Protein AF-A0AAN4TEZ5-F1 (afdb_monomer)

pLDDT: mean 75.19, std 12.7, range [39.31, 94.31]

Mean predicted aligned error: 10.98 Å

Radius of gyration: 19.22 Å; Cα contacts (8 Å, |Δi|>4): 241; chains: 1; bounding box: 42×45×51 Å

Solvent-accessible surface area (backbone atoms only — not comparable to full-atom values): 13256 Å² total; per-residue (Å²): 132,79,52,73,66,58,50,50,51,50,49,41,40,66,68,45,52,56,41,73,66,27,91,64,75,70,57,65,29,41,51,24,31,52,52,17,52,50,46,50,51,50,40,64,70,41,101,66,61,61,76,66,80,51,72,65,27,53,51,24,43,50,50,13,52,53,49,45,52,55,52,70,74,43,91,81,50,82,89,48,29,57,46,50,52,54,32,52,52,43,55,54,61,56,39,64,77,64,56,75,45,93,44,76,77,58,24,76,84,73,35,85,83,50,83,71,77,49,43,55,41,58,46,33,29,56,48,46,61,47,43,70,74,48,38,60,60,37,90,92,38,92,44,45,82,48,69,41,57,53,54,62,72,56,80,75,78,78,52,36,55,85,77,40,44,71,68,49,32,64,67,59,70,57,41,75,82,30,22,68,88,76,30,85,48,44,58,37,41,45,33,45,25,40,39,75,74,67,43,54,89,63,84,57,30,56,23,36,52,52,39,30,35,48,47,40,19,73,71,42,64,69,58,64,40,78,59,54,51,49,69,76,74,114

Organism: Aspergillus lentulus (NCBI:txid293939)

Structure (mmCIF, N/CA/C/O backbone):
data_AF-A0AAN4TEZ5-F1
#
_entry.id   AF-A0AAN4TEZ5-F1
#
loop_
_atom_site.group_PDB
_atom_site.id
_atom_site.type_symbol
_atom_site.label_atom_id
_atom_site.label_alt_id
_atom_site.label_comp_id
_atom_site.label_asym_id
_atom_site.label_entity_id
_atom_site.label_seq_id
_atom_site.pdbx_PDB_ins_code
_atom_site.Cartn_x
_atom_site.Cartn_y
_atom_site.Cartn_z
_atom_site.occupancy
_atom_site.B_iso_or_equiv
_atom_site.auth_seq_id
_atom_site.auth_comp_id
_atom_site.auth_asym_id
_atom_site.auth_atom_id
_atom_site.pdbx_PDB_model_num
ATOM 1 N N . MET A 1 1 ? -3.619 -15.405 -22.656 1.00 42.25 1 MET A N 1
ATOM 2 C CA . MET A 1 1 ? -3.449 -14.471 -23.788 1.00 42.25 1 MET A CA 1
ATOM 3 C C . MET A 1 1 ? -4.267 -13.243 -23.439 1.00 42.25 1 MET A C 1
ATOM 5 O O . MET A 1 1 ? -5.462 -13.409 -23.243 1.00 42.25 1 MET A O 1
ATOM 9 N N . LEU A 1 2 ? -3.618 -12.093 -23.222 1.00 39.31 2 LEU A N 1
ATOM 10 C CA . LEU A 1 2 ? -4.300 -10.838 -22.872 1.00 39.31 2 LEU A CA 1
ATOM 11 C C . LEU A 1 2 ? -5.269 -10.455 -23.992 1.00 39.31 2 LEU A C 1
ATOM 13 O O . LEU A 1 2 ? -4.961 -10.689 -25.168 1.00 39.31 2 LEU A O 1
ATOM 17 N N . ASP A 1 3 ? -6.427 -9.910 -23.631 1.00 74.00 3 ASP A N 1
ATOM 18 C CA . ASP A 1 3 ? -7.384 -9.446 -24.624 1.00 74.00 3 ASP A CA 1
ATOM 19 C C . ASP A 1 3 ? -6.793 -8.252 -25.416 1.00 74.00 3 ASP A C 1
ATOM 21 O O . ASP A 1 3 ? -5.842 -7.599 -24.969 1.00 74.00 3 ASP A O 1
ATOM 25 N N . PRO A 1 4 ? -7.285 -7.981 -26.634 1.00 56.19 4 PRO A N 1
ATOM 26 C CA . PRO A 1 4 ? -6.853 -6.835 -27.427 1.00 56.19 4 PRO A CA 1
ATOM 27 C C . PRO A 1 4 ? -6.848 -5.491 -26.674 1.00 56.19 4 PRO A C 1
ATOM 29 O O . PRO A 1 4 ? -5.923 -4.707 -26.892 1.00 56.19 4 PRO A O 1
ATOM 32 N N . GLN A 1 5 ? -7.817 -5.233 -25.787 1.00 53.19 5 GLN A N 1
ATOM 33 C CA . GLN A 1 5 ? -7.884 -4.027 -24.955 1.00 53.19 5 GLN A CA 1
ATOM 34 C C . GLN A 1 5 ? -6.782 -3.998 -23.898 1.00 53.19 5 GLN A C 1
ATOM 36 O O . GLN A 1 5 ? -6.083 -2.990 -23.797 1.00 53.19 5 GLN A O 1
ATOM 41 N N . ASP A 1 6 ? -6.539 -5.096 -23.184 1.00 49.09 6 ASP A N 1
ATOM 42 C CA . ASP A 1 6 ? -5.412 -5.201 -22.248 1.00 49.09 6 ASP A CA 1
ATOM 43 C C . ASP A 1 6 ? -4.054 -4.997 -22.938 1.00 49.09 6 ASP A C 1
ATOM 45 O O . ASP A 1 6 ? -3.130 -4.391 -22.389 1.00 49.09 6 ASP A O 1
ATOM 49 N N . ARG A 1 7 ? -3.917 -5.474 -24.179 1.00 50.69 7 ARG A N 1
ATOM 50 C CA . ARG A 1 7 ? -2.691 -5.318 -24.974 1.00 50.69 7 ARG A CA 1
ATOM 51 C C . ARG A 1 7 ? -2.485 -3.873 -25.434 1.00 50.69 7 ARG A C 1
ATOM 53 O O . ARG A 1 7 ? -1.352 -3.390 -25.456 1.00 50.69 7 ARG A O 1
ATOM 60 N N . GLU A 1 8 ? -3.569 -3.185 -25.773 1.00 56.69 8 GLU A N 1
ATOM 61 C CA . GLU A 1 8 ? -3.581 -1.754 -26.080 1.00 56.69 8 GLU A CA 1
ATOM 62 C C . GLU A 1 8 ? -3.225 -0.928 -24.832 1.00 56.69 8 GLU A C 1
ATOM 64 O O . GLU A 1 8 ? -2.364 -0.054 -24.904 1.00 56.69 8 GLU A O 1
ATOM 69 N N . LEU A 1 9 ? -3.798 -1.261 -23.670 1.00 52.16 9 LEU A N 1
ATOM 70 C CA . LEU A 1 9 ? -3.494 -0.629 -22.381 1.00 52.16 9 LEU A CA 1
ATOM 71 C C . LEU A 1 9 ? -2.035 -0.837 -21.969 1.00 52.16 9 LEU A C 1
ATOM 73 O O . LEU A 1 9 ? -1.376 0.109 -21.545 1.00 52.16 9 LEU A O 1
ATOM 77 N N . PHE A 1 10 ? -1.491 -2.041 -22.152 1.00 50.59 10 PHE A N 1
ATOM 78 C CA . PHE A 1 10 ? -0.078 -2.320 -21.895 1.00 50.59 10 PHE A CA 1
ATOM 79 C C . PHE A 1 10 ? 0.844 -1.538 -22.841 1.00 50.59 10 PHE A C 1
ATOM 81 O O . PHE A 1 10 ? 1.860 -0.986 -22.416 1.00 50.59 10 PHE A O 1
ATOM 88 N N . ASN A 1 11 ? 0.475 -1.424 -24.120 1.00 50.59 11 ASN A N 1
ATOM 89 C CA . ASN A 1 11 ? 1.208 -0.600 -25.078 1.00 50.59 11 ASN A CA 1
ATOM 90 C C . ASN A 1 11 ? 1.122 0.894 -24.736 1.00 50.59 11 ASN A C 1
ATOM 92 O O . ASN A 1 11 ? 2.128 1.594 -24.839 1.00 50.59 11 ASN A O 1
ATOM 96 N N . GLN A 1 12 ? -0.030 1.383 -24.275 1.00 56.50 12 GLN A N 1
ATOM 97 C CA . GLN A 1 12 ? -0.191 2.756 -23.793 1.00 56.50 12 GLN A CA 1
ATOM 98 C C . GLN A 1 12 ? 0.611 3.002 -22.512 1.00 56.50 12 GLN A C 1
ATOM 100 O O . GLN A 1 12 ? 1.301 4.015 -22.420 1.00 56.50 12 GLN A O 1
ATOM 105 N N . PHE A 1 13 ? 0.626 2.058 -21.570 1.00 58.00 13 PHE A N 1
ATOM 106 C CA . PHE A 1 13 ? 1.491 2.130 -20.396 1.00 58.00 13 PHE A CA 1
ATOM 107 C C . PHE A 1 13 ? 2.961 2.238 -20.814 1.00 58.00 13 PHE A C 1
ATOM 109 O O . PHE A 1 13 ? 3.657 3.155 -20.388 1.00 58.00 13 PHE A O 1
ATOM 116 N N . ARG A 1 14 ? 3.411 1.368 -21.725 1.00 53.66 14 ARG A N 1
ATOM 117 C CA . ARG A 1 14 ? 4.798 1.298 -22.204 1.00 53.66 14 ARG A CA 1
ATOM 118 C C . ARG A 1 14 ? 5.237 2.509 -23.034 1.00 53.66 14 ARG A C 1
ATOM 120 O O . ARG A 1 14 ? 6.399 2.892 -22.957 1.00 53.66 14 ARG A O 1
ATOM 127 N N . HIS A 1 15 ? 4.346 3.085 -23.842 1.00 49.22 15 HIS A N 1
ATOM 128 C CA . HIS A 1 15 ? 4.696 4.106 -24.840 1.00 49.22 15 HIS A CA 1
ATOM 129 C C . HIS A 1 15 ? 4.167 5.510 -24.544 1.00 49.22 15 HIS A C 1
ATOM 131 O O . HIS A 1 15 ? 4.648 6.467 -25.142 1.00 49.22 15 HIS A O 1
ATOM 137 N N . ARG A 1 16 ? 3.211 5.657 -23.626 1.00 51.16 16 ARG A N 1
ATOM 138 C CA . ARG A 1 16 ? 2.676 6.956 -23.199 1.00 51.16 16 ARG A CA 1
ATOM 139 C C . ARG A 1 16 ? 2.907 7.208 -21.720 1.00 51.16 16 ARG A C 1
ATOM 141 O O . ARG A 1 16 ? 3.491 8.229 -21.398 1.00 51.16 16 ARG A O 1
ATOM 148 N N . THR A 1 17 ? 2.508 6.295 -20.837 1.00 52.44 17 THR A N 1
ATOM 149 C CA . THR A 1 17 ? 2.556 6.535 -19.382 1.00 52.44 17 THR A CA 1
ATOM 150 C C . THR A 1 17 ? 3.980 6.491 -18.830 1.00 52.44 17 THR A C 1
ATOM 152 O O . THR A 1 17 ? 4.379 7.369 -18.070 1.00 52.44 17 THR A O 1
ATOM 155 N N . LEU A 1 18 ? 4.781 5.509 -19.251 1.00 53.22 18 LEU A N 1
ATOM 156 C CA . LEU A 1 18 ? 6.188 5.401 -18.855 1.00 53.22 18 LEU A CA 1
ATOM 157 C C . LEU A 1 18 ? 7.030 6.567 -19.386 1.00 53.22 18 LEU A C 1
ATOM 159 O O . LEU A 1 18 ? 7.960 7.005 -18.719 1.00 53.22 18 LEU A O 1
ATOM 163 N N . PHE A 1 19 ? 6.673 7.083 -20.564 1.00 46.06 19 PHE A N 1
ATOM 164 C CA . PHE A 1 19 ? 7.333 8.231 -21.183 1.00 46.06 19 PHE A CA 1
ATOM 165 C C . PHE A 1 19 ? 6.863 9.568 -20.597 1.00 46.06 19 PHE A C 1
ATOM 167 O O . PHE A 1 19 ? 7.685 10.452 -20.395 1.00 46.06 19 PHE A O 1
ATOM 174 N N . SER A 1 20 ? 5.582 9.719 -20.237 1.00 44.00 20 SER A N 1
ATOM 175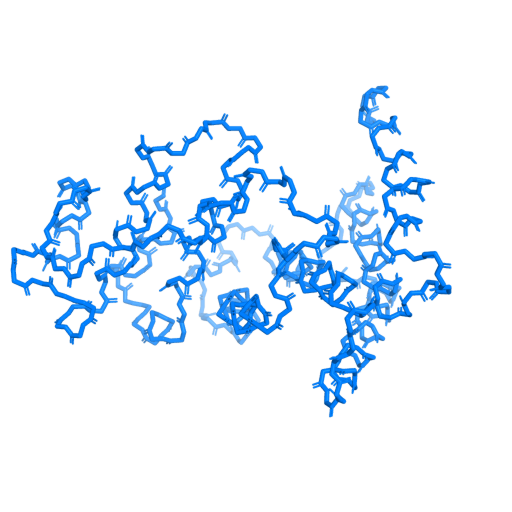 C CA . SER A 1 20 ? 5.089 10.925 -19.553 1.00 44.00 20 SER A CA 1
ATOM 176 C C . SER A 1 20 ? 5.635 11.068 -18.130 1.00 44.00 20 SER A C 1
ATOM 178 O O . SER A 1 20 ? 5.659 12.167 -17.593 1.00 44.00 20 SER A O 1
ATOM 180 N N . LEU A 1 21 ? 6.088 9.967 -17.523 1.00 50.38 21 LEU A N 1
ATOM 181 C CA . LEU A 1 21 ? 6.833 9.958 -16.260 1.00 50.38 21 LEU A CA 1
ATOM 182 C C . LEU A 1 21 ? 8.325 10.313 -16.434 1.00 50.38 21 LEU A C 1
ATOM 184 O O . LEU A 1 21 ? 9.062 10.305 -15.450 1.00 50.38 21 LEU A O 1
ATOM 188 N N . GLY A 1 22 ? 8.793 10.582 -17.658 1.00 44.06 22 GLY A N 1
ATOM 189 C CA . GLY A 1 22 ? 10.219 10.655 -17.971 1.00 44.06 22 GLY A CA 1
ATOM 190 C C . GLY A 1 22 ? 10.554 11.440 -19.236 1.00 44.06 22 GLY A C 1
ATOM 191 O O . GLY A 1 22 ? 11.321 10.947 -20.060 1.00 44.06 22 GLY A O 1
ATOM 192 N N . ASP A 1 23 ? 10.061 12.675 -19.367 1.00 44.69 23 ASP A N 1
ATOM 193 C CA . ASP A 1 23 ? 10.501 13.600 -20.434 1.00 44.69 23 ASP A CA 1
ATOM 194 C C . ASP A 1 23 ? 11.972 14.067 -20.265 1.00 44.69 23 ASP A C 1
ATOM 196 O O . ASP A 1 23 ? 12.522 14.815 -21.065 1.00 44.69 23 ASP A O 1
ATOM 200 N N . SER A 1 24 ? 12.667 13.565 -19.241 1.00 44.59 24 SER A N 1
ATOM 201 C CA . SER A 1 24 ? 14.122 13.590 -19.130 1.00 44.59 24 SER A CA 1
ATOM 202 C C . SER A 1 24 ? 14.580 12.235 -18.599 1.00 44.59 24 SER A C 1
ATOM 204 O O . SER A 1 24 ? 14.232 11.880 -17.479 1.00 44.59 24 SER A O 1
ATOM 206 N N . GLY A 1 25 ? 15.297 11.467 -19.429 1.00 53.44 25 GLY A N 1
ATOM 207 C CA . GLY A 1 25 ? 16.061 10.266 -19.067 1.00 53.44 25 GLY A CA 1
ATOM 208 C C . GLY A 1 25 ? 15.442 9.363 -17.996 1.00 53.44 25 GLY A C 1
ATOM 209 O O . GLY A 1 25 ? 15.659 9.586 -16.812 1.00 53.44 25 GLY A O 1
ATOM 210 N N . MET A 1 26 ? 14.736 8.310 -18.425 1.00 61.22 26 MET A N 1
ATOM 211 C CA . MET A 1 26 ? 14.277 7.164 -17.618 1.00 61.22 26 MET A CA 1
ATOM 212 C C . MET A 1 26 ? 14.920 7.083 -16.223 1.00 61.22 26 MET A C 1
ATOM 214 O O . MET A 1 26 ? 16.085 6.700 -16.102 1.00 61.22 26 MET A O 1
ATOM 218 N N . CYS A 1 27 ? 14.159 7.408 -15.170 1.00 78.69 27 CYS A N 1
ATOM 219 C CA . CYS A 1 27 ? 14.618 7.268 -13.788 1.00 78.69 27 CYS A CA 1
ATOM 220 C C . CYS A 1 27 ? 15.129 5.828 -13.566 1.00 78.69 27 CYS A C 1
ATOM 222 O O . CYS A 1 27 ? 14.338 4.878 -13.676 1.00 78.69 27 CYS A O 1
ATOM 224 N N . PRO A 1 28 ? 16.433 5.620 -13.286 1.00 85.25 28 PRO A N 1
ATOM 225 C CA . PRO A 1 28 ? 17.022 4.282 -13.304 1.00 85.25 28 PRO A CA 1
ATOM 226 C C . PRO A 1 28 ? 16.352 3.314 -12.324 1.00 85.25 28 PRO A C 1
ATOM 228 O O . PRO A 1 28 ? 16.043 2.177 -12.680 1.00 85.25 28 PRO A O 1
ATOM 231 N N . PHE A 1 29 ? 16.030 3.779 -11.114 1.00 86.50 29 PHE A N 1
ATOM 232 C CA . PHE A 1 29 ? 15.335 2.977 -10.105 1.00 86.50 29 PHE A CA 1
ATOM 233 C C . PHE A 1 29 ? 13.938 2.528 -10.567 1.00 86.50 29 PHE A C 1
ATOM 235 O O . PHE A 1 29 ? 13.614 1.349 -10.436 1.00 86.50 29 PHE A O 1
ATOM 242 N N . LEU A 1 30 ? 13.148 3.413 -11.190 1.00 85.94 30 LEU A N 1
ATOM 243 C CA . LEU A 1 30 ? 11.825 3.076 -11.731 1.00 85.94 30 LEU A CA 1
ATOM 244 C C . LEU A 1 30 ? 11.927 2.059 -12.875 1.00 85.94 30 LEU A C 1
ATOM 246 O O . LEU A 1 30 ? 11.122 1.130 -12.979 1.00 85.94 30 LEU A O 1
ATOM 250 N N . THR A 1 31 ? 12.957 2.200 -13.710 1.00 86.00 31 THR A N 1
ATOM 251 C CA . THR A 1 31 ? 13.244 1.260 -14.802 1.00 86.00 31 THR A CA 1
ATOM 252 C C . THR A 1 31 ? 13.538 -0.132 -14.253 1.00 86.00 31 THR A C 1
ATOM 254 O O . THR A 1 31 ? 12.930 -1.114 -14.678 1.00 86.00 31 THR A O 1
ATOM 257 N N . HIS A 1 32 ? 14.423 -0.224 -13.259 1.00 88.56 32 HIS A N 1
ATOM 258 C CA . HIS A 1 32 ? 14.723 -1.482 -12.585 1.00 88.56 32 HIS A CA 1
ATOM 259 C C . HIS A 1 32 ? 13.483 -2.074 -11.893 1.00 88.56 32 HIS A C 1
ATOM 261 O O . HIS A 1 32 ? 13.241 -3.272 -12.025 1.00 88.56 32 HIS A O 1
ATOM 267 N N . GLY A 1 33 ? 12.649 -1.262 -11.239 1.00 87.31 33 GLY A N 1
ATOM 268 C CA . GLY A 1 33 ? 11.384 -1.724 -10.655 1.00 87.31 33 GLY A CA 1
ATOM 269 C C . GLY A 1 33 ? 10.433 -2.322 -11.700 1.00 87.31 33 GLY A C 1
ATOM 270 O O . GLY A 1 33 ? 9.922 -3.428 -11.523 1.00 87.31 33 GLY A O 1
ATOM 271 N N . THR A 1 34 ? 10.275 -1.648 -12.839 1.00 84.44 34 THR A N 1
ATOM 272 C CA . THR A 1 34 ? 9.429 -2.106 -13.957 1.00 84.44 34 THR A CA 1
ATOM 273 C C . THR A 1 34 ? 9.939 -3.414 -14.571 1.00 84.44 34 THR A C 1
ATOM 275 O O . THR A 1 34 ? 9.160 -4.325 -14.867 1.00 84.44 34 THR A O 1
ATOM 278 N N . LEU A 1 35 ? 11.258 -3.545 -14.742 1.00 84.88 35 LEU A N 1
ATOM 279 C CA . LEU A 1 35 ? 11.876 -4.772 -15.252 1.00 84.88 35 LEU A CA 1
ATOM 280 C C . LEU A 1 35 ? 11.724 -5.937 -14.267 1.00 84.88 35 LEU A C 1
ATOM 282 O O . LEU A 1 35 ? 11.475 -7.063 -14.695 1.00 84.88 35 LEU A O 1
ATOM 286 N N . ALA A 1 36 ? 11.813 -5.673 -12.960 1.00 86.56 36 ALA A N 1
ATOM 287 C CA . ALA A 1 36 ? 11.540 -6.677 -11.937 1.00 86.56 36 ALA A CA 1
ATOM 288 C C . ALA A 1 36 ? 10.075 -7.144 -11.984 1.00 86.56 36 ALA A C 1
ATOM 290 O O . ALA A 1 36 ? 9.832 -8.348 -11.976 1.00 86.56 36 ALA A O 1
ATOM 291 N N . MET A 1 37 ? 9.108 -6.224 -12.110 1.00 84.19 37 MET A N 1
ATOM 292 C CA . MET A 1 37 ? 7.684 -6.571 -12.253 1.00 84.19 37 MET A CA 1
ATOM 293 C C . MET A 1 37 ? 7.422 -7.419 -13.495 1.00 84.19 37 MET A C 1
ATOM 295 O O . MET A 1 37 ? 6.726 -8.426 -13.409 1.00 84.19 37 MET A O 1
ATOM 299 N N . THR A 1 38 ? 8.017 -7.044 -14.629 1.00 83.00 38 THR A N 1
ATOM 300 C CA . THR A 1 38 ? 7.917 -7.820 -15.873 1.00 83.00 38 THR A CA 1
ATOM 301 C C . THR A 1 38 ? 8.464 -9.234 -15.678 1.00 83.00 38 THR A C 1
ATOM 303 O O . THR A 1 38 ? 7.790 -10.201 -16.010 1.00 83.00 38 THR A O 1
ATOM 306 N N . ALA A 1 39 ? 9.648 -9.374 -15.076 1.00 82.75 39 ALA A N 1
ATOM 307 C CA . ALA A 1 39 ? 10.262 -10.682 -14.860 1.00 82.75 39 ALA A CA 1
ATOM 308 C C . ALA A 1 39 ? 9.454 -11.562 -13.884 1.00 82.75 39 ALA A C 1
ATOM 310 O O . ALA A 1 39 ? 9.329 -12.765 -14.101 1.00 82.75 39 ALA A O 1
ATOM 311 N N . VAL A 1 40 ? 8.854 -10.964 -12.847 1.00 82.69 40 VAL A N 1
ATOM 312 C CA . VAL A 1 40 ? 7.901 -11.653 -11.965 1.00 82.69 40 VAL A CA 1
ATOM 313 C C . VAL A 1 40 ? 6.674 -12.109 -12.752 1.00 82.69 40 VAL A C 1
ATOM 315 O O . VAL A 1 40 ? 6.259 -13.257 -12.636 1.00 82.69 40 VAL A O 1
ATOM 318 N N . HIS A 1 41 ? 6.078 -11.222 -13.543 1.00 81.88 41 HIS A N 1
ATOM 319 C CA . HIS A 1 41 ? 4.889 -11.535 -14.325 1.00 81.88 41 HIS A CA 1
ATOM 320 C C . HIS A 1 41 ? 5.153 -12.683 -15.312 1.00 81.88 41 HIS A C 1
ATOM 322 O O . HIS A 1 41 ? 4.373 -13.633 -15.371 1.00 81.88 41 HIS A O 1
ATOM 328 N N . ASP A 1 42 ? 6.299 -12.665 -15.998 1.00 78.81 42 ASP A N 1
ATOM 329 C CA . ASP A 1 42 ? 6.738 -13.745 -16.888 1.00 78.81 42 ASP A CA 1
ATOM 330 C C . ASP A 1 42 ? 6.878 -15.085 -16.148 1.00 78.81 42 ASP A C 1
ATOM 332 O O . ASP A 1 42 ? 6.474 -16.127 -16.671 1.00 78.81 42 ASP A O 1
ATOM 336 N N . ARG A 1 43 ? 7.386 -15.074 -14.906 1.00 77.62 43 ARG A N 1
ATOM 337 C CA . ARG A 1 43 ? 7.471 -16.272 -14.055 1.00 77.62 43 ARG A CA 1
ATOM 338 C C . ARG A 1 43 ? 6.095 -16.882 -13.778 1.00 77.62 43 ARG A C 1
ATOM 340 O O . ARG A 1 43 ? 5.980 -18.106 -13.779 1.00 77.62 43 ARG A O 1
ATOM 347 N N . TYR A 1 44 ? 5.063 -16.063 -13.575 1.00 73.31 44 TYR A N 1
ATOM 348 C CA . TYR A 1 44 ? 3.692 -16.547 -13.361 1.00 73.31 44 TYR A CA 1
ATOM 349 C C . TYR A 1 44 ? 2.962 -16.931 -14.656 1.00 73.31 44 TYR A C 1
ATOM 351 O O . TYR A 1 44 ? 2.052 -17.756 -14.601 1.00 73.31 44 TYR A O 1
ATOM 359 N N . LEU A 1 45 ? 3.362 -16.393 -15.814 1.00 75.94 45 LEU A N 1
ATOM 360 C CA . LEU A 1 45 ? 2.824 -16.787 -17.124 1.00 75.94 45 LEU A CA 1
ATOM 361 C C . LEU A 1 45 ? 3.487 -18.038 -17.734 1.00 75.94 45 LEU A C 1
ATOM 363 O O . LEU A 1 45 ? 2.977 -18.577 -18.718 1.00 75.94 45 LEU A O 1
ATOM 367 N N . GLY A 1 46 ? 4.621 -18.491 -17.192 1.00 65.56 46 GLY A N 1
ATOM 368 C CA . GLY A 1 46 ? 5.347 -19.672 -17.668 1.00 65.56 46 GLY A CA 1
ATOM 369 C C . GLY A 1 46 ? 4.599 -21.003 -17.478 1.00 65.56 46 GLY A C 1
ATOM 370 O O . GLY A 1 46 ? 3.665 -21.114 -16.691 1.00 65.56 46 GLY A O 1
ATOM 371 N N . VAL A 1 47 ? 5.055 -22.051 -18.184 1.00 54.75 47 VAL A N 1
ATOM 372 C CA . VAL A 1 47 ? 4.412 -23.388 -18.248 1.00 54.75 47 VAL A CA 1
ATOM 373 C C . VAL A 1 47 ? 4.351 -24.117 -16.891 1.00 54.75 47 VAL A C 1
ATOM 375 O O . VAL A 1 47 ? 3.550 -25.030 -16.732 1.00 54.75 47 VAL A O 1
ATOM 378 N N . VAL A 1 48 ? 5.098 -23.674 -15.878 1.00 56.16 48 VAL A N 1
ATOM 379 C CA . VAL A 1 48 ? 4.845 -23.968 -14.458 1.00 56.16 48 VAL A CA 1
ATOM 380 C C . VAL A 1 48 ? 5.351 -22.765 -13.653 1.00 56.16 48 VAL A C 1
ATOM 382 O O . VAL A 1 48 ? 6.550 -22.483 -13.729 1.00 56.16 48 VAL A O 1
ATOM 385 N N . PRO A 1 49 ? 4.506 -22.061 -12.878 1.00 62.97 49 PRO A N 1
ATOM 386 C CA . PRO A 1 49 ? 4.970 -20.988 -12.008 1.00 62.97 49 PRO A CA 1
ATOM 387 C C . PRO A 1 49 ? 6.030 -21.509 -11.033 1.00 62.97 49 PRO A C 1
ATOM 389 O O . PRO A 1 49 ? 5.753 -22.367 -10.191 1.00 62.97 49 PRO A O 1
ATOM 392 N N . THR A 1 50 ? 7.266 -21.018 -11.139 1.00 65.19 50 THR A N 1
ATOM 393 C CA . THR A 1 50 ? 8.30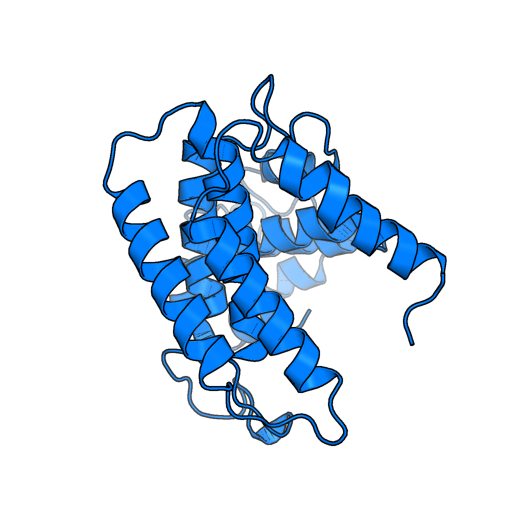5 -21.363 -10.164 1.00 65.19 50 THR A CA 1
ATOM 394 C C . THR A 1 50 ? 8.108 -20.522 -8.912 1.00 65.19 50 THR A C 1
ATOM 396 O O . THR A 1 50 ? 7.884 -19.317 -8.994 1.00 65.19 50 THR A O 1
ATOM 399 N N . GLN A 1 51 ? 8.216 -21.131 -7.732 1.00 66.00 51 GLN A N 1
ATOM 400 C CA . GLN A 1 51 ? 8.087 -20.389 -6.469 1.00 66.00 51 GLN A CA 1
ATOM 401 C C . GLN A 1 51 ? 9.297 -19.498 -6.179 1.00 66.00 51 GLN A C 1
ATOM 403 O O . GLN A 1 51 ? 9.184 -18.487 -5.495 1.00 66.00 51 GLN A O 1
ATOM 408 N N . ARG A 1 52 ? 10.464 -19.843 -6.735 1.00 74.06 52 ARG A N 1
ATOM 409 C CA . ARG A 1 52 ? 11.691 -19.070 -6.545 1.00 74.06 52 ARG A CA 1
ATOM 410 C C . ARG A 1 52 ? 11.803 -17.943 -7.574 1.00 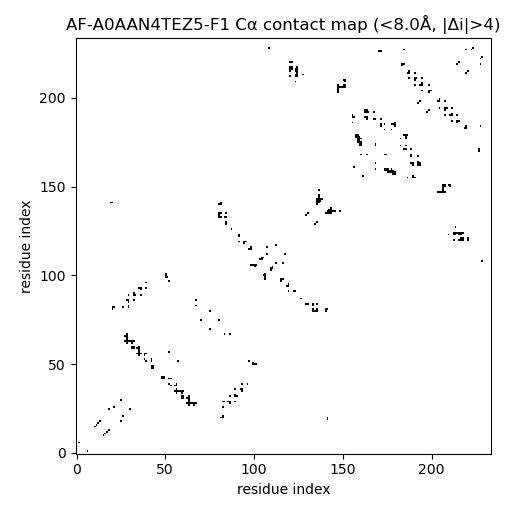74.06 52 ARG A C 1
ATOM 412 O O . ARG A 1 52 ? 11.585 -18.219 -8.759 1.00 74.06 52 ARG A O 1
ATOM 419 N N . PRO A 1 53 ? 12.206 -16.730 -7.150 1.00 77.62 53 PRO A N 1
ATOM 420 C CA . PRO A 1 53 ? 12.548 -15.652 -8.066 1.00 77.62 53 PRO A CA 1
ATOM 421 C C . PRO A 1 53 ? 13.694 -16.048 -8.996 1.00 77.62 53 PRO A C 1
ATOM 423 O O . PRO A 1 53 ? 14.659 -16.693 -8.576 1.00 77.62 53 PRO A O 1
ATOM 426 N N . SER A 1 54 ? 13.623 -15.627 -10.255 1.00 81.38 54 SER A N 1
ATOM 427 C CA . SER A 1 54 ? 14.748 -15.750 -11.179 1.00 81.38 54 SER A CA 1
ATOM 428 C C . SER A 1 54 ? 15.917 -14.830 -10.790 1.00 81.38 54 SER A C 1
ATOM 430 O O . SER A 1 54 ? 15.774 -13.850 -10.048 1.00 81.38 54 SER A O 1
ATOM 432 N N . LEU A 1 55 ? 17.102 -15.110 -11.345 1.00 83.75 55 LEU A N 1
ATOM 433 C CA . LEU A 1 55 ? 18.267 -14.228 -11.202 1.00 83.75 55 LEU A CA 1
ATOM 434 C C . LEU A 1 55 ? 17.964 -12.815 -11.722 1.00 83.75 55 LEU A C 1
ATOM 436 O O . LEU A 1 55 ? 18.377 -11.829 -11.118 1.00 83.75 55 LEU A O 1
ATOM 440 N N . ARG A 1 56 ? 17.207 -12.722 -12.822 1.00 81.31 56 ARG A N 1
ATOM 441 C CA . ARG A 1 56 ? 16.809 -11.450 -13.433 1.00 81.31 56 ARG A CA 1
ATOM 442 C C . ARG A 1 56 ? 15.879 -10.657 -12.513 1.00 81.31 56 ARG A C 1
ATOM 444 O O . ARG A 1 56 ? 16.121 -9.470 -12.313 1.00 81.31 56 ARG A O 1
ATOM 451 N N . GLU A 1 57 ? 14.879 -11.308 -11.916 1.00 85.25 57 GLU A N 1
ATOM 452 C CA . GLU A 1 57 ? 14.012 -10.691 -10.899 1.00 85.25 57 GLU A CA 1
ATOM 453 C C . GLU A 1 57 ? 14.839 -10.131 -9.741 1.00 85.25 57 GLU A C 1
ATOM 455 O O . GLU A 1 57 ? 14.732 -8.952 -9.406 1.00 85.25 57 GLU A O 1
ATOM 460 N N . SER A 1 58 ? 15.711 -10.967 -9.174 1.00 87.31 58 SER A N 1
ATOM 461 C CA . SER A 1 58 ? 16.521 -10.616 -8.003 1.00 87.31 58 SER A CA 1
ATOM 462 C C . SER A 1 58 ? 17.470 -9.453 -8.297 1.00 87.31 58 SER A C 1
ATOM 464 O O . SER A 1 58 ? 17.587 -8.524 -7.496 1.00 87.31 58 SER A O 1
ATOM 466 N N . TYR A 1 59 ? 18.106 -9.465 -9.472 1.00 88.19 59 TYR A N 1
ATOM 467 C CA . TYR A 1 59 ? 19.003 -8.406 -9.921 1.00 88.19 59 TYR A CA 1
ATOM 46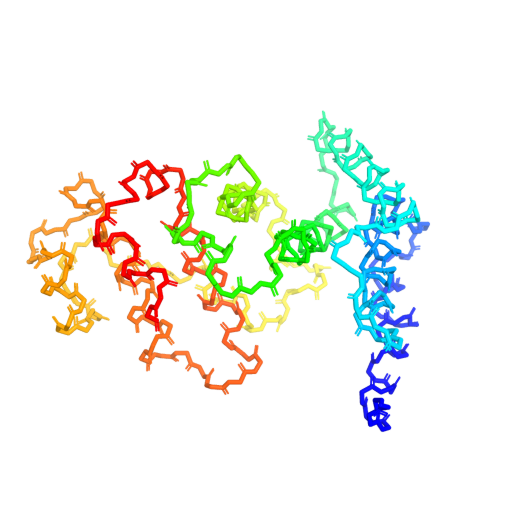8 C C . TYR A 1 59 ? 18.278 -7.062 -10.053 1.00 88.19 59 TYR A C 1
ATOM 470 O O . TYR A 1 59 ? 18.684 -6.080 -9.430 1.00 88.19 59 TYR A O 1
ATOM 478 N N . HIS A 1 60 ? 17.187 -7.007 -10.823 1.00 88.62 60 HIS A N 1
ATOM 479 C CA . HIS A 1 60 ? 16.475 -5.749 -11.043 1.00 88.62 60 HIS A CA 1
ATOM 480 C C . HIS A 1 60 ? 15.806 -5.236 -9.763 1.00 88.62 60 HIS A C 1
ATOM 482 O O . HIS A 1 60 ? 15.866 -4.038 -9.499 1.00 88.62 60 HIS A O 1
ATOM 488 N N . LEU A 1 61 ? 15.266 -6.115 -8.914 1.00 89.19 61 LEU A N 1
ATOM 489 C CA . LEU A 1 61 ? 14.726 -5.714 -7.614 1.00 89.19 61 LEU A CA 1
ATOM 490 C C . LEU A 1 61 ? 15.812 -5.122 -6.703 1.00 89.19 61 LEU A C 1
ATOM 492 O O . LEU A 1 61 ? 15.588 -4.092 -6.067 1.00 89.19 61 LEU A O 1
ATOM 496 N N . SER A 1 62 ? 16.999 -5.734 -6.656 1.00 88.94 62 SER A N 1
ATOM 497 C CA . SER A 1 62 ? 18.119 -5.223 -5.860 1.00 88.94 62 SER A CA 1
ATOM 498 C C . SER A 1 62 ? 18.588 -3.851 -6.345 1.00 88.94 62 SER A C 1
ATOM 500 O O . SER A 1 62 ? 18.792 -2.956 -5.528 1.00 88.94 62 SER A O 1
ATOM 502 N N . GLN A 1 63 ? 18.743 -3.671 -7.659 1.00 90.56 63 GLN A N 1
ATOM 503 C CA . GLN A 1 63 ? 19.146 -2.390 -8.250 1.00 90.56 63 GLN A CA 1
ATOM 504 C C . GLN A 1 63 ? 18.094 -1.303 -8.010 1.00 90.56 63 GLN A C 1
ATOM 506 O O . GLN A 1 63 ? 18.433 -0.197 -7.598 1.00 90.56 63 GLN A O 1
ATOM 511 N N . CYS A 1 64 ? 16.810 -1.642 -8.175 1.00 90.75 64 CYS A N 1
ATOM 512 C CA . CYS A 1 64 ? 15.698 -0.750 -7.859 1.00 90.75 64 CYS A CA 1
ATOM 513 C C . CYS A 1 64 ? 15.784 -0.254 -6.413 1.00 90.75 64 CYS A C 1
ATOM 515 O O . CYS A 1 64 ? 15.755 0.950 -6.188 1.00 90.75 64 CYS A O 1
ATOM 517 N N . ARG A 1 65 ? 15.920 -1.166 -5.438 1.00 89.50 65 ARG A N 1
ATOM 518 C CA . ARG A 1 65 ? 15.989 -0.823 -4.007 1.00 89.50 65 ARG A CA 1
ATOM 519 C C . ARG A 1 65 ? 17.205 0.039 -3.670 1.00 89.50 65 ARG A C 1
ATOM 521 O O . ARG A 1 65 ? 17.071 0.987 -2.906 1.00 89.50 65 ARG A O 1
ATOM 528 N N . MET A 1 66 ? 18.368 -0.289 -4.231 1.00 90.75 66 MET A N 1
ATOM 529 C CA . MET A 1 66 ? 19.614 0.442 -3.992 1.00 90.75 66 MET A CA 1
ATOM 530 C C . MET A 1 66 ? 19.508 1.895 -4.463 1.00 90.75 66 MET A C 1
ATOM 532 O O . MET A 1 66 ? 19.667 2.810 -3.660 1.00 90.75 66 MET A O 1
ATOM 536 N N . LEU A 1 67 ? 19.164 2.094 -5.737 1.00 89.94 67 LEU A N 1
ATOM 537 C CA . LEU A 1 67 ? 19.059 3.418 -6.353 1.00 89.94 67 LEU A CA 1
ATOM 538 C C . LEU A 1 67 ? 17.919 4.243 -5.741 1.00 89.94 67 LEU A C 1
ATOM 540 O O . LEU A 1 67 ? 18.060 5.444 -5.530 1.00 89.94 67 LEU A O 1
ATOM 544 N N . TYR A 1 68 ? 16.797 3.595 -5.419 1.00 89.38 68 TYR A N 1
ATOM 545 C CA . TYR A 1 68 ? 15.670 4.240 -4.750 1.00 89.38 68 TYR A CA 1
ATOM 546 C C . TYR A 1 68 ? 16.055 4.764 -3.358 1.00 89.38 68 TYR A C 1
ATOM 548 O O . TYR A 1 68 ? 15.774 5.916 -3.039 1.00 89.38 68 TYR A O 1
ATOM 556 N N . ASN A 1 69 ? 16.750 3.955 -2.550 1.00 88.06 69 ASN A N 1
ATOM 557 C CA . ASN A 1 69 ? 17.228 4.381 -1.232 1.00 88.06 69 ASN A CA 1
ATOM 558 C C . ASN A 1 69 ? 18.265 5.507 -1.323 1.00 88.06 69 ASN A C 1
ATOM 560 O O . ASN A 1 69 ? 18.225 6.430 -0.515 1.00 88.06 69 ASN A O 1
ATOM 564 N N . GLU A 1 70 ? 19.172 5.449 -2.300 1.00 87.38 70 GLU A N 1
ATOM 565 C CA . GLU A 1 70 ? 20.149 6.515 -2.538 1.00 87.38 70 GLU A CA 1
ATOM 566 C C . GLU A 1 70 ? 19.454 7.853 -2.817 1.00 87.38 70 GLU A C 1
ATOM 568 O O . GLU A 1 70 ? 19.812 8.874 -2.235 1.00 87.38 70 GLU A O 1
ATOM 573 N N . TRP A 1 71 ? 18.419 7.840 -3.658 1.00 86.38 71 TRP A N 1
ATOM 574 C CA . TRP A 1 71 ? 17.665 9.039 -4.016 1.00 86.38 71 TRP A CA 1
ATOM 575 C C . TRP A 1 71 ? 16.801 9.574 -2.876 1.00 86.38 71 TRP A C 1
ATOM 577 O O . TRP A 1 71 ? 16.710 10.787 -2.709 1.00 86.38 71 TRP A O 1
ATOM 587 N N . LEU A 1 72 ? 16.210 8.698 -2.059 1.00 85.38 72 LEU A N 1
ATOM 588 C CA . LEU A 1 72 ? 15.507 9.117 -0.842 1.00 85.38 72 LEU A CA 1
ATOM 589 C C . LEU A 1 72 ? 16.439 9.765 0.190 1.00 85.38 72 LEU A C 1
ATOM 591 O O . LEU A 1 72 ? 15.981 10.562 1.003 1.00 85.38 72 LEU A O 1
ATOM 595 N N . GLY A 1 73 ? 17.734 9.439 0.160 1.00 84.00 73 GLY A N 1
ATOM 596 C CA . GLY A 1 73 ? 18.749 10.079 0.999 1.00 84.00 73 GLY A CA 1
ATOM 597 C C . GLY A 1 73 ? 19.155 11.483 0.536 1.00 84.00 73 GLY A C 1
ATOM 598 O O . GLY A 1 73 ? 19.899 12.161 1.243 1.00 84.00 73 GLY A O 1
ATOM 599 N N . GLN A 1 74 ? 18.697 11.927 -0.637 1.00 86.12 74 GLN A N 1
ATOM 600 C CA . GLN A 1 74 ? 19.010 13.234 -1.212 1.00 86.12 74 GLN A CA 1
ATOM 601 C C . GLN A 1 74 ? 17.825 14.198 -1.087 1.00 86.12 74 GLN A C 1
ATOM 603 O O . GLN A 1 74 ? 16.691 13.808 -0.811 1.00 86.12 74 GLN A O 1
ATOM 608 N N . ALA A 1 75 ? 18.073 15.489 -1.327 1.00 86.94 75 ALA A N 1
ATOM 609 C CA . ALA A 1 75 ? 16.997 16.466 -1.435 1.00 86.94 75 ALA A CA 1
ATOM 610 C C . ALA A 1 75 ? 16.090 16.123 -2.631 1.00 86.94 75 ALA A C 1
ATOM 612 O O . ALA A 1 75 ? 16.528 16.135 -3.785 1.00 86.94 75 ALA A O 1
ATOM 613 N N . ILE A 1 76 ? 14.820 15.822 -2.352 1.00 86.50 76 ILE A N 1
ATOM 614 C CA . ILE A 1 76 ? 13.845 15.439 -3.375 1.00 86.50 76 ILE A CA 1
ATOM 615 C C . ILE A 1 76 ? 13.421 16.677 -4.164 1.00 86.50 76 ILE A C 1
ATOM 617 O O . ILE A 1 76 ? 12.790 17.588 -3.628 1.00 86.50 76 ILE A O 1
ATOM 621 N N . LYS A 1 77 ? 13.746 16.684 -5.456 1.00 85.62 77 LYS A N 1
ATOM 622 C CA . LYS A 1 77 ? 13.322 17.719 -6.402 1.00 85.62 77 LYS A CA 1
ATOM 623 C C . LYS A 1 77 ? 11.920 17.436 -6.944 1.00 85.62 77 LYS A C 1
ATOM 625 O O . LYS A 1 77 ? 11.474 16.287 -6.945 1.00 85.62 77 LYS A O 1
ATOM 630 N N . GLU A 1 78 ? 11.237 18.471 -7.428 1.00 84.12 78 GLU A N 1
ATOM 631 C CA . GLU A 1 78 ? 9.858 18.366 -7.932 1.00 84.12 78 GLU A CA 1
ATOM 632 C C . GLU A 1 78 ? 9.718 17.367 -9.086 1.00 84.12 78 GLU A C 1
ATOM 634 O O . GLU A 1 78 ? 8.764 16.588 -9.116 1.00 84.12 78 GLU A O 1
ATOM 639 N N . GLU A 1 79 ? 10.695 17.333 -9.991 1.00 82.25 79 GLU A N 1
ATOM 640 C CA . GLU A 1 79 ? 10.727 16.424 -11.138 1.00 82.25 79 GLU A CA 1
ATOM 641 C C . GLU A 1 79 ? 10.865 14.940 -10.742 1.00 82.25 79 GLU A C 1
ATOM 643 O O . GLU A 1 79 ? 10.526 14.050 -11.516 1.00 82.25 79 GLU A O 1
ATOM 648 N N . HIS A 1 80 ? 11.334 14.649 -9.524 1.00 82.12 80 HIS A N 1
ATOM 649 C CA . HIS A 1 80 ? 11.592 13.283 -9.059 1.00 82.12 80 HIS A CA 1
ATOM 650 C C . HIS A 1 80 ? 10.424 12.683 -8.267 1.00 82.12 80 HIS A C 1
ATOM 652 O O . HIS A 1 80 ? 10.401 11.477 -8.018 1.00 82.12 80 HIS A O 1
ATOM 658 N N . LYS A 1 81 ? 9.439 13.499 -7.877 1.00 86.06 81 LYS A N 1
ATOM 659 C CA . LYS A 1 81 ? 8.334 13.083 -7.004 1.00 86.06 81 LYS A CA 1
ATOM 660 C C . LYS A 1 81 ? 7.431 12.018 -7.633 1.00 86.06 81 LYS A C 1
ATOM 662 O O . LYS A 1 81 ? 7.108 11.040 -6.959 1.00 86.06 81 LYS A O 1
ATOM 667 N N . ASP A 1 82 ? 7.079 12.151 -8.914 1.00 84.19 82 ASP A N 1
ATOM 668 C CA . ASP A 1 82 ? 6.245 11.146 -9.598 1.00 84.19 82 ASP A CA 1
ATOM 669 C C . ASP A 1 82 ? 6.986 9.818 -9.820 1.00 84.19 82 ASP A C 1
ATOM 671 O O . ASP A 1 82 ? 6.431 8.772 -9.471 1.00 84.19 82 ASP A O 1
ATOM 675 N N . PRO A 1 83 ? 8.248 9.805 -10.301 1.00 84.69 83 PRO A N 1
ATOM 676 C CA . PRO A 1 83 ? 9.032 8.575 -10.370 1.00 84.69 83 PRO A CA 1
ATOM 677 C C . PRO A 1 83 ? 9.224 7.879 -9.018 1.00 84.69 83 PRO A C 1
ATOM 679 O O . PRO A 1 83 ? 9.151 6.648 -8.949 1.00 84.69 83 PRO A O 1
ATOM 682 N N . LEU A 1 84 ? 9.455 8.636 -7.938 1.00 86.75 84 LEU A N 1
ATOM 683 C CA . LEU A 1 84 ? 9.575 8.082 -6.585 1.00 86.75 84 LEU A CA 1
ATOM 684 C C . LEU A 1 84 ? 8.270 7.418 -6.142 1.00 86.75 84 LEU A C 1
ATOM 686 O O . LEU A 1 84 ? 8.290 6.273 -5.687 1.00 86.75 84 LEU A O 1
ATOM 690 N N . TRP A 1 85 ? 7.136 8.093 -6.341 1.00 85.12 85 TRP A N 1
ATOM 691 C CA . TRP A 1 85 ? 5.824 7.534 -6.024 1.00 85.12 85 TRP A CA 1
ATOM 692 C C . TRP A 1 85 ? 5.519 6.268 -6.834 1.00 85.12 85 TRP A C 1
ATOM 694 O O . TRP A 1 85 ? 5.136 5.240 -6.270 1.00 85.12 85 TRP A O 1
ATOM 704 N N . ALA A 1 86 ? 5.758 6.304 -8.148 1.00 82.88 86 ALA A N 1
ATOM 705 C CA . ALA A 1 86 ? 5.566 5.156 -9.029 1.00 82.88 86 ALA A CA 1
ATOM 706 C C . ALA A 1 86 ? 6.442 3.963 -8.612 1.00 82.88 86 ALA A C 1
ATOM 708 O O . ALA A 1 86 ? 5.982 2.821 -8.592 1.00 82.88 86 ALA A O 1
ATOM 709 N N . THR A 1 87 ? 7.687 4.223 -8.206 1.00 86.62 87 THR A N 1
ATOM 710 C CA . THR A 1 87 ? 8.611 3.178 -7.743 1.00 86.62 87 THR A CA 1
ATOM 711 C C . THR A 1 87 ? 8.170 2.578 -6.416 1.00 86.62 87 THR A C 1
ATOM 713 O O . THR A 1 87 ? 8.228 1.361 -6.254 1.00 86.62 87 THR A O 1
ATOM 716 N N . ALA A 1 88 ? 7.676 3.390 -5.479 1.00 84.31 88 ALA A N 1
ATOM 717 C CA . ALA A 1 88 ? 7.099 2.885 -4.236 1.00 84.31 88 ALA A CA 1
ATOM 718 C C . ALA A 1 88 ? 5.886 1.978 -4.502 1.00 84.31 88 ALA A C 1
ATOM 720 O O . ALA A 1 88 ? 5.757 0.922 -3.880 1.00 84.31 88 ALA A O 1
ATOM 721 N N . GLY A 1 89 ? 5.040 2.344 -5.472 1.00 80.12 89 GLY A N 1
ATOM 722 C CA . GLY A 1 89 ? 3.953 1.495 -5.963 1.00 80.12 89 GLY A CA 1
ATOM 723 C C . GLY A 1 89 ? 4.454 0.164 -6.532 1.00 80.12 89 GLY A C 1
ATOM 724 O O . GLY A 1 89 ? 3.976 -0.895 -6.124 1.00 80.12 89 GLY A O 1
ATOM 725 N N . ALA A 1 90 ? 5.465 0.203 -7.405 1.00 82.12 90 ALA A N 1
ATOM 726 C CA . ALA A 1 90 ? 6.083 -0.990 -7.986 1.00 82.12 90 ALA A CA 1
ATOM 727 C C . ALA A 1 90 ? 6.696 -1.913 -6.919 1.00 82.12 90 ALA A C 1
ATOM 729 O O . ALA A 1 90 ? 6.465 -3.121 -6.935 1.00 82.12 90 ALA A O 1
ATOM 730 N N . LEU A 1 91 ? 7.429 -1.353 -5.951 1.00 83.75 91 LEU A N 1
ATOM 731 C CA . LEU A 1 91 ? 7.972 -2.101 -4.815 1.00 83.75 91 LEU A CA 1
ATOM 732 C C . LEU A 1 91 ? 6.857 -2.720 -3.968 1.00 83.75 91 LEU A C 1
ATOM 734 O O . LEU A 1 91 ? 7.003 -3.864 -3.545 1.00 83.75 91 LEU A O 1
ATOM 738 N N . GLY A 1 92 ? 5.743 -2.002 -3.780 1.00 79.31 92 GLY A N 1
ATOM 739 C CA . GLY A 1 92 ? 4.518 -2.509 -3.162 1.00 79.31 92 GLY A CA 1
ATOM 740 C C . GLY A 1 92 ? 4.009 -3.765 -3.854 1.00 79.31 92 GLY A C 1
ATOM 741 O O . GLY A 1 92 ? 3.890 -4.813 -3.227 1.00 79.31 92 GLY A O 1
ATOM 742 N N . ILE A 1 93 ? 3.797 -3.690 -5.167 1.00 76.94 93 ILE A N 1
ATOM 743 C CA . ILE A 1 93 ? 3.340 -4.827 -5.977 1.00 76.94 93 ILE A CA 1
ATOM 744 C C . ILE A 1 93 ? 4.324 -6.002 -5.893 1.00 76.94 93 ILE A C 1
ATOM 746 O O . ILE A 1 93 ? 3.898 -7.147 -5.784 1.00 76.94 93 ILE A O 1
ATOM 750 N N . LEU A 1 94 ? 5.632 -5.732 -5.886 1.00 79.50 94 LEU A N 1
ATOM 751 C CA . LEU A 1 94 ? 6.684 -6.750 -5.809 1.00 79.50 94 LEU A CA 1
ATOM 752 C C . LEU A 1 94 ? 6.775 -7.466 -4.449 1.00 79.50 94 LEU A C 1
ATOM 754 O O . LEU A 1 94 ? 7.468 -8.480 -4.362 1.00 79.50 94 LEU A O 1
ATOM 758 N N . THR A 1 95 ? 6.072 -7.011 -3.404 1.00 76.81 95 THR A N 1
ATOM 759 C CA . THR A 1 95 ? 6.013 -7.745 -2.124 1.00 76.81 95 THR A CA 1
ATOM 760 C C . THR A 1 95 ? 5.129 -8.990 -2.184 1.00 76.81 95 THR A C 1
ATOM 762 O O . THR A 1 95 ? 5.535 -10.039 -1.690 1.00 76.81 95 THR A O 1
ATOM 765 N N . PHE A 1 96 ? 3.980 -8.942 -2.859 1.00 72.56 96 PHE A N 1
ATOM 766 C CA . PHE A 1 96 ? 3.081 -10.095 -3.002 1.00 72.56 96 PHE A CA 1
ATOM 767 C C . PHE A 1 96 ? 3.731 -11.341 -3.636 1.00 72.56 96 PHE A C 1
ATOM 769 O O . PHE A 1 96 ? 3.662 -12.415 -3.043 1.00 72.56 96 PHE A O 1
ATOM 776 N N . PRO A 1 97 ? 4.424 -11.248 -4.789 1.00 71.56 97 PRO A N 1
ATOM 777 C CA . PRO A 1 97 ? 5.066 -12.394 -5.433 1.00 71.56 97 PRO A CA 1
ATOM 778 C C . PRO A 1 97 ? 6.307 -12.905 -4.688 1.00 71.56 97 PRO A C 1
ATOM 780 O O . PRO A 1 97 ? 6.872 -13.924 -5.090 1.00 71.56 97 PRO A O 1
ATOM 783 N N . SER A 1 98 ? 6.764 -12.188 -3.653 1.00 66.81 98 SER A N 1
ATOM 784 C CA . SER A 1 98 ? 7.865 -12.616 -2.784 1.00 66.81 98 SER A CA 1
ATOM 785 C C . SER A 1 98 ? 7.409 -13.529 -1.642 1.00 66.81 98 SER A C 1
ATOM 787 O O . SER A 1 98 ? 8.252 -14.163 -1.009 1.00 66.81 98 SER A O 1
ATOM 789 N N . ILE A 1 99 ? 6.092 -13.656 -1.423 1.00 68.56 99 ILE A N 1
ATOM 790 C CA . ILE A 1 99 ? 5.515 -14.622 -0.487 1.00 68.56 99 ILE A CA 1
ATOM 791 C C . ILE A 1 99 ? 5.735 -16.025 -1.060 1.00 68.56 99 ILE A C 1
ATOM 793 O O . ILE A 1 99 ? 5.081 -16.451 -2.013 1.00 68.56 99 ILE A O 1
ATOM 797 N N . ASN A 1 100 ? 6.682 -16.753 -0.475 1.00 64.56 100 ASN A N 1
ATOM 798 C CA . ASN A 1 100 ? 7.082 -18.084 -0.920 1.00 64.56 100 ASN A CA 1
ATOM 799 C C . ASN A 1 100 ? 6.168 -19.171 -0.324 1.00 64.56 100 ASN A C 1
ATOM 801 O O . ASN A 1 100 ? 6.631 -20.082 0.361 1.00 64.56 100 ASN A O 1
ATOM 805 N N . ALA A 1 101 ? 4.858 -19.057 -0.558 1.00 64.62 101 ALA A N 1
ATOM 806 C CA . ALA A 1 101 ? 3.872 -20.041 -0.125 1.00 64.62 101 ALA A CA 1
ATOM 807 C C . ALA A 1 101 ? 3.362 -20.844 -1.327 1.00 64.62 101 ALA A C 1
ATOM 809 O O . ALA A 1 101 ? 2.669 -20.329 -2.201 1.00 64.62 101 ALA A O 1
ATOM 810 N N . GLY A 1 102 ? 3.692 -22.136 -1.363 1.00 63.75 102 GLY A N 1
ATOM 811 C CA . GLY A 1 102 ? 3.240 -23.050 -2.411 1.00 63.75 102 GLY A CA 1
ATOM 812 C C . GLY A 1 102 ? 1.814 -23.554 -2.266 1.00 63.75 102 GLY A C 1
ATOM 813 O O . GLY A 1 102 ? 1.276 -24.187 -3.172 1.00 63.75 102 GLY A O 1
ATOM 814 N N . SER A 1 103 ? 1.213 -23.306 -1.109 1.00 68.94 103 SER A N 1
ATOM 815 C CA . SER A 1 103 ? -0.166 -23.639 -0.786 1.00 68.94 103 SER A CA 1
ATOM 816 C C . SER A 1 103 ? -0.652 -22.733 0.348 1.00 68.94 103 SER A C 1
ATOM 818 O O . SER A 1 103 ? 0.179 -22.237 1.114 1.00 68.94 103 SER A O 1
ATOM 820 N N . PRO A 1 104 ? -1.974 -22.573 0.538 1.00 71.06 104 PRO A N 1
ATOM 821 C CA . PRO A 1 104 ? -2.516 -21.791 1.651 1.00 71.06 104 PRO A CA 1
ATOM 822 C C . PRO A 1 104 ? -2.001 -22.247 3.023 1.00 71.06 104 PRO A C 1
ATOM 824 O O . PRO A 1 104 ? -1.740 -21.426 3.889 1.00 71.06 104 PRO A O 1
ATOM 827 N N . LYS A 1 105 ? -1.766 -23.556 3.206 1.00 74.44 105 LYS A N 1
ATOM 828 C CA . LYS A 1 105 ? -1.239 -24.134 4.458 1.00 74.44 105 LYS A CA 1
ATOM 829 C C . LYS A 1 105 ? 0.205 -23.732 4.769 1.00 74.44 105 LYS A C 1
ATOM 831 O O . LYS A 1 105 ? 0.647 -23.915 5.894 1.00 74.44 105 LYS A O 1
ATOM 836 N N . GLN A 1 106 ? 0.942 -23.257 3.767 1.00 72.44 106 GLN A N 1
ATOM 837 C CA . GLN A 1 106 ? 2.320 -22.778 3.897 1.00 72.44 106 GLN A CA 1
ATOM 838 C C . GLN A 1 106 ? 2.390 -21.249 3.986 1.00 72.44 106 GLN A C 1
ATOM 840 O O . GLN A 1 106 ? 3.484 -20.707 4.097 1.00 72.44 106 GLN A O 1
ATOM 845 N N . ALA A 1 107 ? 1.249 -20.560 3.904 1.00 73.31 107 ALA A N 1
ATOM 846 C CA . ALA A 1 107 ? 1.170 -19.116 4.031 1.00 73.31 107 ALA A CA 1
ATOM 847 C C . ALA A 1 107 ? 0.920 -18.716 5.489 1.00 73.31 107 ALA A C 1
ATOM 849 O O . ALA A 1 107 ? 0.230 -19.406 6.245 1.00 73.31 107 ALA A O 1
ATOM 850 N N . TRP A 1 108 ? 1.465 -17.570 5.881 1.00 72.88 108 TRP A N 1
ATOM 851 C CA . TRP A 1 108 ? 1.064 -16.902 7.113 1.00 72.88 108 TRP A CA 1
ATOM 852 C C . TRP A 1 108 ? -0.444 -16.562 7.059 1.00 72.88 108 TRP A C 1
ATOM 854 O O . TRP A 1 108 ? -0.934 -16.223 5.978 1.00 72.88 108 TRP A O 1
ATOM 864 N N . PRO A 1 109 ? -1.200 -16.656 8.172 1.00 68.62 109 PRO A N 1
ATOM 865 C CA . PRO A 1 109 ? -0.775 -16.912 9.555 1.00 68.62 109 PRO A CA 1
ATOM 866 C C . PRO A 1 109 ? -0.732 -18.389 9.974 1.00 68.62 109 PRO A C 1
ATOM 868 O O . PRO A 1 109 ? -0.484 -18.680 11.140 1.00 68.62 109 PRO A O 1
ATOM 871 N N . LEU A 1 110 ? -0.968 -19.339 9.061 1.00 74.75 110 LEU A N 1
ATOM 872 C CA . LEU A 1 110 ? -1.003 -20.772 9.401 1.00 74.75 110 LEU A CA 1
ATOM 873 C C . LEU A 1 110 ? 0.384 -21.360 9.710 1.00 74.75 110 LEU A C 1
ATOM 875 O O . LEU A 1 110 ? 0.485 -22.440 10.292 1.00 74.75 110 LEU A O 1
ATOM 879 N N . VAL A 1 111 ? 1.445 -20.645 9.337 1.00 73.81 111 VAL A N 1
ATOM 880 C CA . VAL A 1 111 ? 2.837 -20.922 9.706 1.00 73.81 111 VAL A CA 1
ATOM 881 C C . VAL A 1 111 ? 3.413 -19.752 10.503 1.00 73.81 111 VAL A C 1
ATOM 883 O O . VAL A 1 111 ? 2.919 -18.626 10.410 1.00 73.81 111 VAL A O 1
ATOM 886 N N . ALA A 1 112 ? 4.470 -20.014 11.279 1.00 69.00 112 ALA A N 1
ATOM 887 C CA . ALA A 1 112 ? 5.161 -18.980 12.044 1.00 69.00 112 ALA A CA 1
ATOM 888 C C . ALA A 1 112 ? 5.561 -17.799 11.142 1.00 69.00 112 ALA A C 1
ATOM 890 O O . ALA A 1 112 ? 6.039 -17.991 10.022 1.00 69.00 112 ALA A O 1
ATOM 891 N N . SER A 1 113 ? 5.346 -16.579 11.637 1.00 64.19 113 SER A N 1
ATOM 892 C CA . SER A 1 113 ? 5.710 -15.366 10.907 1.00 64.19 113 SER A CA 1
ATOM 893 C C . SER A 1 113 ? 7.220 -15.311 10.678 1.00 64.19 113 SER A C 1
ATOM 895 O O . SER A 1 113 ? 8.005 -15.603 11.581 1.00 64.19 113 SER A O 1
ATOM 897 N N . ASP A 1 114 ? 7.617 -14.906 9.476 1.00 67.25 114 ASP A N 1
ATOM 898 C CA . ASP A 1 114 ? 8.987 -14.527 9.162 1.00 67.25 114 ASP A CA 1
ATOM 899 C C . ASP A 1 114 ? 9.005 -13.043 8.766 1.00 67.25 114 ASP A C 1
ATOM 901 O O . ASP A 1 114 ? 7.967 -12.443 8.471 1.00 67.25 114 ASP A O 1
ATOM 905 N N . ALA A 1 115 ? 10.188 -12.427 8.761 1.00 62.25 115 ALA A N 1
ATOM 906 C CA . ALA A 1 115 ? 10.322 -11.004 8.447 1.00 62.25 115 ALA A CA 1
ATOM 907 C C . ALA A 1 115 ? 9.829 -10.637 7.028 1.00 62.25 115 ALA A C 1
ATOM 909 O O . ALA A 1 115 ? 9.538 -9.470 6.765 1.00 62.25 115 ALA A O 1
ATOM 910 N N . SER A 1 116 ? 9.726 -11.605 6.109 1.00 64.69 116 SER A N 1
ATOM 911 C CA . SER A 1 116 ? 9.232 -11.391 4.746 1.00 64.69 116 SER A CA 1
ATOM 912 C C . SER A 1 116 ? 7.704 -11.468 4.637 1.00 64.69 116 SER A C 1
ATOM 914 O O . SER A 1 116 ? 7.123 -10.718 3.853 1.00 64.69 116 SER A O 1
ATOM 916 N N . ASN A 1 117 ? 7.045 -12.260 5.488 1.00 63.44 117 ASN A N 1
ATOM 917 C CA . ASN A 1 117 ? 5.590 -12.434 5.528 1.00 63.44 117 ASN A CA 1
ATOM 918 C C . ASN A 1 117 ? 4.845 -11.150 5.921 1.00 63.44 117 ASN A C 1
ATOM 920 O O . ASN A 1 117 ? 3.706 -10.954 5.506 1.00 63.44 117 ASN A O 1
ATOM 924 N N . LEU A 1 118 ? 5.499 -10.250 6.665 1.00 69.31 118 LEU A N 1
ATOM 925 C CA . LEU A 1 118 ? 4.950 -8.950 7.078 1.00 69.31 118 LEU A CA 1
ATOM 926 C C . LEU A 1 118 ? 5.559 -7.766 6.312 1.00 69.31 118 LEU A C 1
ATOM 928 O O . LEU A 1 118 ? 5.252 -6.611 6.610 1.00 69.31 118 LEU A O 1
ATOM 932 N N . ALA A 1 119 ? 6.443 -8.003 5.337 1.00 70.00 119 ALA A N 1
ATOM 933 C CA . ALA A 1 119 ? 7.138 -6.925 4.629 1.00 70.00 119 ALA A CA 1
ATOM 934 C C . ALA A 1 119 ? 6.173 -5.989 3.878 1.00 70.00 119 ALA A C 1
ATOM 936 O O . ALA A 1 119 ? 6.449 -4.798 3.746 1.00 70.00 119 ALA A O 1
ATOM 937 N N . TRP A 1 120 ? 5.032 -6.512 3.423 1.00 69.06 120 TRP A N 1
ATOM 938 C CA . TRP A 1 120 ? 3.987 -5.738 2.754 1.00 69.06 120 TRP A CA 1
ATOM 939 C C . TRP A 1 120 ? 3.279 -4.753 3.705 1.00 69.06 120 TRP A C 1
ATOM 941 O O . TRP A 1 120 ? 3.016 -3.623 3.296 1.00 69.06 120 TRP A O 1
ATOM 951 N N . ILE A 1 121 ? 3.072 -5.126 4.978 1.00 67.12 121 ILE A N 1
ATOM 952 C CA . ILE A 1 121 ? 2.503 -4.255 6.026 1.00 67.12 121 ILE A CA 1
ATOM 953 C C . ILE A 1 121 ? 3.454 -3.084 6.297 1.00 67.12 121 ILE A C 1
ATOM 955 O O . ILE A 1 121 ? 3.091 -1.916 6.157 1.00 67.12 121 ILE A O 1
ATOM 959 N N . HIS A 1 122 ? 4.725 -3.392 6.573 1.00 68.69 122 HIS A N 1
ATOM 960 C CA . HIS A 1 122 ? 5.747 -2.378 6.849 1.00 68.69 122 HIS A CA 1
ATOM 961 C C . HIS A 1 122 ? 5.981 -1.433 5.660 1.00 68.69 122 HIS A C 1
ATOM 963 O O . HIS A 1 122 ? 6.252 -0.242 5.838 1.00 68.69 122 HIS A O 1
ATOM 969 N N . LEU A 1 123 ? 5.895 -1.951 4.431 1.00 69.75 123 LEU A N 1
ATOM 970 C CA . LEU A 1 1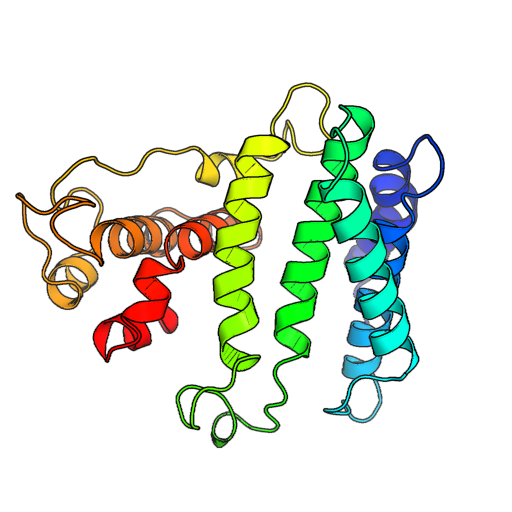23 ? 6.015 -1.137 3.227 1.00 69.75 123 LEU A CA 1
ATOM 971 C C . LEU A 1 123 ? 4.790 -0.234 3.026 1.00 69.75 123 LEU A C 1
ATOM 973 O O . LEU A 1 123 ? 4.953 0.895 2.567 1.00 69.75 123 LEU A O 1
ATOM 977 N N . GLY A 1 124 ? 3.592 -0.698 3.399 1.00 66.56 124 GLY A N 1
ATOM 978 C CA . GLY A 1 124 ? 2.366 0.100 3.418 1.00 66.56 124 GLY A CA 1
ATOM 979 C C . GLY A 1 124 ? 2.507 1.356 4.277 1.00 66.56 124 GLY A C 1
ATOM 980 O O . GLY A 1 124 ? 2.297 2.459 3.770 1.00 66.56 124 GLY A O 1
ATOM 981 N N . ALA A 1 125 ? 2.977 1.196 5.518 1.00 66.00 125 ALA A N 1
ATOM 982 C CA . ALA A 1 125 ? 3.232 2.304 6.441 1.00 66.00 125 ALA A CA 1
ATOM 983 C C . ALA A 1 125 ? 4.254 3.309 5.877 1.00 66.00 125 ALA A C 1
ATOM 985 O O . ALA A 1 125 ? 3.966 4.495 5.728 1.00 66.00 125 ALA A O 1
ATOM 986 N N . ARG A 1 126 ? 5.428 2.825 5.450 1.00 70.25 126 ARG A N 1
ATOM 987 C CA . ARG A 1 126 ? 6.504 3.681 4.907 1.00 70.25 126 ARG A CA 1
ATOM 988 C C . ARG A 1 126 ? 6.118 4.397 3.613 1.00 70.25 126 ARG A C 1
ATOM 990 O O . ARG A 1 126 ? 6.609 5.488 3.327 1.00 70.25 126 ARG A O 1
ATOM 997 N N . LYS A 1 127 ? 5.241 3.794 2.805 1.00 72.06 127 LYS A N 1
ATOM 998 C CA . LYS A 1 127 ? 4.701 4.430 1.597 1.00 72.06 127 LYS A CA 1
ATOM 999 C C . LYS A 1 127 ? 3.868 5.666 1.946 1.00 72.06 127 LYS A C 1
ATOM 1001 O O . LYS A 1 127 ? 3.815 6.591 1.142 1.00 72.06 127 LYS A O 1
ATOM 1006 N N . MET A 1 128 ? 3.244 5.718 3.120 1.00 74.38 128 MET A N 1
ATOM 1007 C CA . MET A 1 128 ? 2.440 6.872 3.525 1.00 74.38 128 MET A CA 1
ATOM 1008 C C . MET A 1 128 ? 3.288 8.067 3.949 1.00 74.38 128 MET A C 1
ATOM 1010 O O . MET A 1 128 ? 2.953 9.192 3.577 1.00 74.38 128 MET A O 1
ATOM 1014 N N . ASP A 1 129 ? 4.430 7.836 4.595 1.00 77.75 129 ASP A N 1
ATOM 1015 C CA . ASP A 1 129 ? 5.421 8.893 4.840 1.00 77.75 129 ASP A CA 1
ATOM 1016 C C . ASP A 1 129 ? 5.891 9.513 3.521 1.00 77.75 129 ASP A C 1
ATOM 1018 O O . ASP A 1 129 ? 5.919 10.735 3.357 1.00 77.75 129 ASP A O 1
ATOM 1022 N N . LEU A 1 130 ? 6.170 8.660 2.529 1.00 81.81 130 LEU A N 1
ATOM 1023 C CA . LEU A 1 130 ? 6.495 9.113 1.182 1.00 81.81 130 LEU A CA 1
ATOM 1024 C C . LEU A 1 130 ? 5.329 9.873 0.540 1.00 81.81 130 LEU A C 1
ATOM 1026 O O . LEU A 1 130 ? 5.566 10.897 -0.090 1.00 81.81 130 LEU A O 1
ATOM 1030 N N . CYS A 1 131 ? 4.088 9.402 0.697 1.00 78.56 131 CYS A N 1
ATOM 1031 C CA . CYS A 1 131 ? 2.895 10.054 0.152 1.00 78.56 131 CYS A CA 1
ATOM 1032 C C . CYS A 1 131 ? 2.785 11.508 0.628 1.00 78.56 131 CYS A C 1
ATOM 1034 O O . CYS A 1 131 ? 2.501 12.395 -0.177 1.00 78.56 131 CYS A O 1
ATOM 1036 N N . ASN A 1 132 ? 3.063 11.759 1.910 1.00 81.38 132 ASN A N 1
ATOM 1037 C CA . ASN A 1 132 ? 3.080 13.108 2.477 1.00 81.38 132 ASN A CA 1
ATOM 1038 C C . ASN A 1 132 ? 4.202 13.967 1.872 1.00 81.38 132 ASN A C 1
ATOM 1040 O O . ASN A 1 132 ? 4.002 15.147 1.595 1.00 81.38 132 ASN A O 1
ATOM 1044 N N . LEU A 1 133 ? 5.371 13.367 1.635 1.00 83.56 133 LEU A N 1
ATOM 1045 C CA . LEU A 1 133 ? 6.558 14.049 1.122 1.00 83.56 133 LEU A CA 1
ATOM 1046 C C . LEU A 1 133 ? 6.456 14.410 -0.369 1.00 83.56 133 LEU A C 1
ATOM 1048 O O . LEU A 1 133 ? 6.832 15.509 -0.782 1.00 83.56 133 LEU A O 1
ATOM 1052 N N . VAL A 1 134 ? 5.960 13.487 -1.193 1.00 84.31 134 VAL A N 1
ATOM 1053 C CA . VAL A 1 134 ? 5.894 13.662 -2.653 1.00 84.31 134 VAL A CA 1
ATOM 1054 C C . VAL A 1 134 ? 4.576 14.264 -3.118 1.00 84.31 134 VAL A C 1
ATOM 1056 O O . VAL A 1 134 ? 4.542 14.820 -4.211 1.00 84.31 134 VAL A O 1
ATOM 1059 N N . ASN A 1 135 ? 3.519 14.181 -2.301 1.00 84.44 135 ASN A N 1
ATOM 1060 C CA . ASN A 1 135 ? 2.159 14.608 -2.622 1.00 84.44 135 ASN A CA 1
ATOM 1061 C C . ASN A 1 135 ? 1.762 14.207 -4.062 1.00 84.44 135 ASN A C 1
ATOM 1063 O O . ASN A 1 135 ? 1.845 15.031 -4.979 1.00 84.44 135 ASN A O 1
ATOM 1067 N N . PRO A 1 136 ? 1.345 12.949 -4.295 1.00 77.31 136 PRO A N 1
ATOM 1068 C CA . PRO A 1 136 ? 1.034 12.465 -5.644 1.00 77.31 136 PRO A CA 1
ATOM 1069 C C . PRO A 1 136 ? -0.079 13.273 -6.335 1.00 77.31 136 PRO A C 1
ATOM 1071 O O . PRO A 1 136 ? -0.127 13.323 -7.561 1.00 77.31 136 PRO A O 1
ATOM 1074 N N . MET A 1 137 ? -0.924 13.964 -5.561 1.00 79.88 137 MET A N 1
ATOM 1075 C CA . MET A 1 137 ? -1.998 14.828 -6.057 1.00 79.88 137 MET A CA 1
ATOM 1076 C C . MET A 1 137 ? -1.562 16.284 -6.305 1.00 79.88 137 MET A C 1
ATOM 1078 O O . MET A 1 137 ? -2.408 17.134 -6.590 1.00 79.88 137 MET A O 1
ATOM 1082 N N . ARG A 1 138 ? -0.266 16.615 -6.182 1.00 84.44 138 ARG A N 1
ATOM 1083 C CA . ARG A 1 138 ? 0.231 17.990 -6.365 1.00 84.44 138 ARG A CA 1
ATOM 1084 C C . ARG A 1 138 ? -0.095 18.530 -7.767 1.00 84.44 138 ARG A C 1
ATOM 1086 O O . ARG A 1 138 ? -0.052 17.763 -8.733 1.00 84.44 138 ARG A O 1
ATOM 1093 N N . PRO A 1 139 ? -0.352 19.842 -7.920 1.00 81.31 139 PRO A N 1
ATOM 1094 C CA . PRO A 1 139 ? -0.543 20.451 -9.234 1.00 81.31 139 PRO A CA 1
ATOM 1095 C C . PRO A 1 139 ? 0.628 20.141 -10.175 1.00 81.31 139 PRO A C 1
ATOM 1097 O O . PRO A 1 139 ? 1.785 20.319 -9.805 1.00 81.31 139 PRO A O 1
ATOM 1100 N N . GLY A 1 140 ? 0.323 19.661 -11.382 1.00 75.62 140 GLY A N 1
ATOM 1101 C CA . GLY A 1 140 ? 1.330 19.277 -12.378 1.00 75.62 140 GLY A CA 1
ATOM 1102 C C . GLY A 1 140 ? 1.912 17.868 -12.211 1.00 75.62 140 GLY A C 1
ATOM 1103 O O . GLY A 1 140 ? 2.645 17.430 -13.092 1.00 75.62 140 GLY A O 1
ATOM 1104 N N . GLY A 1 141 ? 1.572 17.142 -11.140 1.00 75.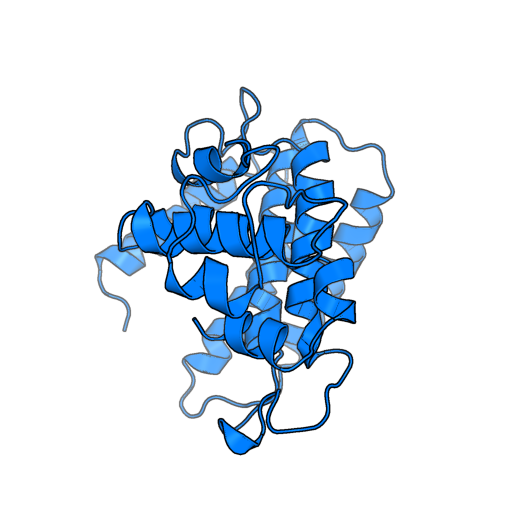62 141 GLY A N 1
ATOM 1105 C CA . GLY A 1 141 ? 1.931 15.731 -10.987 1.00 75.62 141 GLY A CA 1
ATOM 1106 C C . GLY A 1 141 ? 1.085 14.813 -11.873 1.00 75.62 141 GLY A C 1
ATOM 1107 O O . GLY A 1 141 ? -0.065 15.121 -12.191 1.00 75.62 141 GLY A O 1
ATOM 1108 N N . VAL A 1 142 ? 1.620 13.648 -12.241 1.00 75.62 142 VAL A N 1
ATOM 1109 C CA . VAL A 1 142 ? 0.936 12.700 -13.149 1.00 75.62 142 VAL A CA 1
ATOM 1110 C C . VAL A 1 142 ? -0.410 12.205 -12.598 1.00 75.62 142 VAL A C 1
ATOM 1112 O O . VAL A 1 142 ? -1.325 11.923 -13.370 1.00 75.62 142 VAL A O 1
ATOM 1115 N N . LEU A 1 143 ? -0.566 12.147 -11.272 1.00 71.25 143 LEU A N 1
ATOM 1116 C CA . LEU A 1 143 ? -1.781 11.652 -10.615 1.00 71.25 143 LEU A CA 1
ATOM 1117 C C . LEU A 1 143 ? -2.742 12.760 -10.161 1.00 71.25 143 LEU A C 1
ATOM 1119 O O . LEU A 1 143 ? -3.762 12.455 -9.556 1.00 71.25 143 LEU A O 1
ATOM 1123 N N . CYS A 1 144 ? -2.492 14.034 -10.481 1.00 73.12 144 CYS A N 1
ATOM 1124 C CA . CYS A 1 144 ? -3.277 15.155 -9.941 1.00 73.12 144 CYS A CA 1
ATOM 1125 C C . CYS A 1 144 ? -4.784 15.135 -10.269 1.00 73.12 144 CYS A C 1
ATOM 1127 O O . CYS A 1 144 ? -5.572 15.754 -9.557 1.00 73.12 144 CYS A O 1
ATOM 1129 N N . HIS A 1 145 ? -5.201 14.405 -11.307 1.00 71.44 145 HIS A N 1
ATOM 1130 C CA . HIS A 1 145 ? -6.611 14.239 -11.684 1.00 71.44 145 HIS A CA 1
ATOM 1131 C C . HIS A 1 145 ? -7.176 12.853 -11.341 1.00 71.44 145 HIS A C 1
ATOM 1133 O O . HIS A 1 145 ? -8.333 12.564 -11.663 1.00 71.44 145 HIS A O 1
ATOM 1139 N N . ASP A 1 146 ? -6.385 11.983 -10.710 1.00 69.88 146 ASP A N 1
ATOM 1140 C CA . ASP A 1 146 ? -6.815 10.630 -10.392 1.00 69.88 146 ASP A CA 1
ATOM 1141 C C . ASP A 1 146 ? -7.709 10.626 -9.145 1.00 69.88 146 ASP A C 1
ATOM 1143 O O . ASP A 1 146 ? -7.275 10.799 -8.004 1.00 69.88 146 ASP A O 1
ATOM 1147 N N . ARG A 1 147 ? -9.005 10.404 -9.377 1.00 67.38 147 ARG A N 1
ATOM 1148 C CA . ARG A 1 147 ? -10.027 10.354 -8.324 1.00 67.38 147 ARG A CA 1
ATOM 1149 C C . ARG A 1 147 ? -9.845 9.168 -7.378 1.00 67.38 147 ARG A C 1
ATOM 1151 O O . ARG A 1 147 ? -10.358 9.215 -6.264 1.00 67.38 147 ARG A O 1
ATOM 1158 N N . THR A 1 148 ? -9.098 8.143 -7.780 1.00 65.81 148 THR A N 1
ATOM 1159 C CA . THR A 1 148 ? -8.805 6.964 -6.956 1.00 65.81 148 THR A CA 1
ATOM 1160 C C . THR A 1 148 ? -8.051 7.363 -5.688 1.00 65.81 148 THR A C 1
ATOM 1162 O O . THR A 1 148 ? -8.331 6.850 -4.608 1.00 65.81 148 THR A O 1
ATOM 1165 N N . PHE A 1 149 ? -7.148 8.341 -5.776 1.00 66.25 149 PHE A N 1
ATOM 1166 C CA . PHE A 1 149 ? -6.324 8.774 -4.644 1.00 66.25 149 PHE A CA 1
ATOM 1167 C C . PHE A 1 149 ? -6.999 9.821 -3.749 1.00 66.25 149 PHE A C 1
ATOM 1169 O O . PHE A 1 149 ? -6.520 10.071 -2.644 1.00 66.25 149 PHE A O 1
ATOM 1176 N N . ALA A 1 150 ? -8.147 10.378 -4.155 1.00 69.44 150 ALA A N 1
ATOM 1177 C CA . ALA A 1 150 ? -8.909 11.318 -3.328 1.00 69.44 150 ALA A CA 1
ATOM 1178 C C . ALA A 1 150 ? -9.320 10.704 -1.975 1.00 69.44 150 ALA A C 1
ATOM 1180 O O . ALA A 1 150 ? -9.343 11.397 -0.958 1.00 69.44 150 ALA A O 1
ATOM 1181 N N . TYR A 1 151 ? -9.559 9.387 -1.940 1.00 68.19 151 TYR A N 1
ATOM 1182 C CA . TYR A 1 151 ? -9.885 8.655 -0.715 1.00 68.19 151 TYR A CA 1
ATOM 1183 C C . TYR A 1 151 ? -8.769 8.696 0.340 1.00 68.19 151 TYR A C 1
ATOM 1185 O O . TYR A 1 151 ? -9.079 8.677 1.529 1.00 68.19 151 TYR A O 1
ATOM 1193 N N . LEU A 1 152 ? -7.495 8.819 -0.060 1.00 66.12 152 LEU A N 1
ATOM 1194 C CA . LEU A 1 152 ? -6.363 8.877 0.879 1.00 66.12 152 LEU A CA 1
ATOM 1195 C C . LEU A 1 152 ? -6.369 10.129 1.757 1.00 66.12 152 LEU A C 1
ATOM 1197 O O . LEU A 1 152 ? -5.826 10.112 2.864 1.00 66.12 152 LEU A O 1
ATOM 1201 N N . HIS A 1 153 ? -6.962 11.212 1.257 1.00 69.38 153 HIS A N 1
ATOM 1202 C CA . HIS A 1 153 ? -6.991 12.508 1.926 1.00 69.38 153 HIS A CA 1
ATOM 1203 C C . HIS A 1 153 ? -8.280 12.752 2.709 1.00 69.38 153 HIS A C 1
ATOM 1205 O O . HIS A 1 153 ? -8.406 13.785 3.364 1.00 69.38 153 HIS A O 1
ATOM 1211 N N . TYR A 1 154 ? -9.236 11.825 2.660 1.00 73.81 154 TYR A N 1
ATOM 1212 C CA . TYR A 1 154 ? -10.483 11.987 3.389 1.00 73.81 154 TYR A CA 1
ATOM 1213 C C . TYR A 1 154 ? -10.258 11.690 4.880 1.00 73.81 154 TYR A C 1
ATOM 1215 O O . TYR A 1 154 ? -9.817 10.582 5.204 1.00 73.81 154 TYR A O 1
ATOM 1223 N N . PRO A 1 155 ? -10.534 12.647 5.782 1.00 78.94 155 PRO A N 1
ATOM 1224 C CA . PRO A 1 155 ? -10.257 12.484 7.202 1.00 78.94 155 PRO A CA 1
ATOM 1225 C C . PRO A 1 155 ? -11.129 11.385 7.814 1.00 78.94 155 PRO A C 1
ATOM 1227 O O . PRO A 1 155 ? -12.294 11.228 7.447 1.00 78.94 155 PRO A O 1
ATOM 1230 N N . LEU A 1 156 ? -10.560 10.636 8.760 1.00 83.06 156 LEU A N 1
ATOM 1231 C CA . LEU A 1 156 ? -11.343 9.767 9.636 1.00 83.06 156 LEU A CA 1
ATOM 1232 C C . LEU A 1 156 ? -12.021 10.608 10.733 1.00 83.06 156 LEU A C 1
ATOM 1234 O O . LEU A 1 156 ? -11.504 11.679 11.079 1.00 83.06 156 LEU A O 1
ATOM 1238 N N . PRO A 1 157 ? -13.157 10.152 11.289 1.00 87.25 157 PRO A N 1
ATOM 1239 C CA . PRO A 1 157 ? -13.749 10.757 12.478 1.00 87.25 157 PRO A CA 1
ATOM 1240 C C . PRO A 1 157 ? -12.736 10.835 13.624 1.00 87.25 157 PRO A C 1
ATOM 1242 O O . PRO A 1 157 ? -11.876 9.973 13.760 1.00 87.25 157 PRO A O 1
ATOM 1245 N N . GLN A 1 158 ? -12.835 11.867 14.463 1.00 89.25 158 GLN A N 1
ATOM 1246 C CA . GLN A 1 158 ? -11.925 12.021 15.608 1.00 89.25 158 GLN A CA 1
ATOM 1247 C C . GLN A 1 158 ? -12.298 11.119 16.792 1.00 89.25 158 GLN A C 1
ATOM 1249 O O . GLN A 1 158 ? -11.461 10.861 17.652 1.00 89.25 158 GLN A O 1
ATOM 1254 N N . LYS A 1 159 ? -13.559 10.683 16.864 1.00 93.56 159 LYS A N 1
ATOM 1255 C CA . LYS A 1 159 ? -14.083 9.850 17.946 1.00 93.56 159 LYS A CA 1
ATOM 1256 C C . LYS A 1 159 ? -15.349 9.108 17.527 1.00 93.56 159 LYS A C 1
ATOM 1258 O O . LYS A 1 159 ? -16.019 9.534 16.587 1.00 93.56 159 LYS A O 1
ATOM 1263 N N . GLY A 1 160 ? -15.697 8.086 18.298 1.00 93.00 160 GLY A N 1
ATOM 1264 C CA . GLY A 1 160 ? -16.973 7.386 18.235 1.00 93.00 160 GLY A CA 1
ATOM 1265 C C . GLY A 1 160 ? -17.069 6.334 17.134 1.00 93.00 160 GLY A C 1
ATOM 1266 O O . GLY A 1 160 ? -16.066 5.913 16.547 1.00 93.00 160 GLY A O 1
ATOM 1267 N N . THR A 1 161 ? -18.300 5.896 16.872 1.00 93.00 161 THR A N 1
ATOM 1268 C CA . THR A 1 161 ? -18.591 4.765 15.974 1.00 93.00 161 THR A CA 1
ATOM 1269 C C . THR A 1 161 ? -19.240 5.173 14.648 1.00 93.00 161 THR A C 1
ATOM 1271 O O . THR A 1 161 ? -19.537 4.320 13.811 1.00 93.00 161 THR A O 1
ATOM 1274 N N . ASP A 1 162 ? -19.413 6.478 14.418 1.00 90.69 162 ASP A N 1
ATOM 1275 C CA . ASP A 1 162 ? -20.056 7.026 13.222 1.00 90.69 162 ASP A CA 1
ATOM 1276 C C . ASP A 1 162 ? -19.393 6.529 11.927 1.00 90.69 162 ASP A C 1
ATOM 1278 O O . ASP A 1 162 ? -18.215 6.776 11.675 1.00 90.69 162 ASP A O 1
ATOM 1282 N N . GLY A 1 163 ? -20.170 5.856 11.074 1.00 85.81 163 GLY A N 1
ATOM 1283 C CA . GLY A 1 163 ? -19.689 5.322 9.793 1.00 85.81 163 GLY A CA 1
ATOM 1284 C C . GLY A 1 163 ? -18.981 3.965 9.883 1.00 85.81 163 GLY A C 1
ATOM 1285 O O . GLY A 1 163 ? -18.521 3.459 8.857 1.00 85.81 163 GLY A O 1
ATOM 1286 N N . VAL A 1 164 ? -18.922 3.349 11.069 1.00 90.81 164 VAL A N 1
ATOM 1287 C CA . VAL A 1 164 ? -18.395 1.992 11.264 1.00 90.81 164 VAL A CA 1
ATOM 1288 C C . VAL A 1 164 ? -19.533 0.971 11.212 1.00 90.81 164 VAL A C 1
ATOM 1290 O O . VAL A 1 164 ? -20.597 1.177 11.791 1.00 90.81 164 VAL A O 1
ATOM 1293 N N . SER A 1 165 ? -19.322 -0.152 10.522 1.00 90.38 165 SER A N 1
ATOM 1294 C CA . SER A 1 165 ? -20.289 -1.264 10.546 1.00 90.38 165 SER A CA 1
ATOM 1295 C C . SER A 1 165 ? -20.441 -1.849 11.956 1.00 90.38 165 SER A C 1
ATOM 1297 O O . SER A 1 165 ? -19.478 -1.895 12.724 1.00 90.38 165 SER A O 1
ATOM 1299 N N . VAL A 1 166 ? -21.638 -2.337 12.294 1.00 89.75 166 VAL A N 1
ATOM 1300 C CA . VAL A 1 166 ? -21.936 -2.901 13.625 1.00 89.75 166 VAL A CA 1
ATOM 1301 C C . VAL A 1 166 ? -21.010 -4.075 13.946 1.00 89.75 166 VAL A C 1
ATOM 1303 O O . VAL A 1 166 ? -20.547 -4.216 15.076 1.00 89.75 166 VAL A O 1
ATOM 1306 N N . GLU A 1 167 ? -20.695 -4.887 12.942 1.00 90.50 167 GLU A N 1
ATOM 1307 C CA . GLU A 1 167 ? -19.795 -6.029 13.050 1.00 90.50 167 GLU A CA 1
ATOM 1308 C C . GLU A 1 167 ? -18.381 -5.588 13.447 1.00 90.50 167 GLU A C 1
ATOM 1310 O O . GLU A 1 167 ? -17.783 -6.172 14.351 1.00 90.50 167 GLU A O 1
ATOM 1315 N N . LEU A 1 168 ? -17.862 -4.523 12.824 1.00 89.62 168 LEU A N 1
ATOM 1316 C CA . LEU A 1 168 ? -16.542 -3.975 13.150 1.00 89.62 168 LEU A CA 1
ATOM 1317 C C . LEU A 1 168 ? -16.530 -3.253 14.503 1.00 89.62 168 LEU A C 1
ATOM 1319 O O . LEU A 1 168 ? -15.537 -3.349 15.217 1.00 89.62 168 LEU A O 1
ATOM 1323 N N . VAL A 1 169 ? -17.625 -2.594 14.899 1.00 92.62 169 VAL A N 1
ATOM 1324 C CA . VAL A 1 169 ? -17.758 -2.006 16.245 1.00 92.62 169 VAL A CA 1
ATOM 1325 C C . VAL A 1 169 ? -17.630 -3.085 17.320 1.00 92.62 169 VAL A C 1
ATOM 1327 O O . VAL A 1 169 ? -16.865 -2.925 18.269 1.00 92.62 169 VAL A O 1
ATOM 1330 N N . GLN A 1 170 ? -18.333 -4.206 17.152 1.00 91.88 170 GLN A N 1
ATOM 1331 C CA . GLN A 1 170 ? -18.287 -5.323 18.096 1.00 91.88 170 GLN A CA 1
ATOM 1332 C C . GLN A 1 170 ? -16.923 -6.016 18.103 1.00 91.88 170 GLN A C 1
ATOM 1334 O O . GLN A 1 170 ? -16.377 -6.278 19.174 1.00 91.88 170 GLN A O 1
ATOM 1339 N N . LEU A 1 171 ? -16.365 -6.294 16.922 1.00 90.06 171 LEU A N 1
ATOM 1340 C CA . LEU A 1 171 ? -15.088 -6.990 16.780 1.00 90.06 171 LEU A CA 1
ATOM 1341 C C . LEU A 1 171 ? -13.921 -6.189 17.379 1.00 90.06 171 LEU A C 1
ATOM 1343 O O . LEU A 1 171 ? -13.063 -6.763 18.045 1.00 90.06 171 LEU A O 1
ATOM 1347 N N . CYS A 1 172 ? -13.908 -4.872 17.167 1.00 90.56 172 CYS A N 1
ATOM 1348 C CA . CYS A 1 172 ? -12.851 -3.972 17.631 1.00 90.56 172 CYS A CA 1
ATOM 1349 C C . CYS A 1 172 ? -13.119 -3.371 19.022 1.00 90.56 172 CYS A C 1
ATOM 1351 O O . CYS A 1 172 ? -12.331 -2.542 19.484 1.00 90.56 172 CYS A O 1
ATOM 1353 N N . ALA A 1 173 ? -14.227 -3.758 19.667 1.00 92.50 173 ALA A N 1
ATOM 1354 C CA . ALA A 1 173 ? -14.693 -3.211 20.941 1.00 92.50 173 ALA A CA 1
ATOM 1355 C C . ALA A 1 173 ? -14.709 -1.668 20.959 1.00 92.50 173 ALA A C 1
ATOM 1357 O O . ALA A 1 173 ? -14.190 -1.037 21.880 1.00 92.50 173 ALA A O 1
ATOM 1358 N N . LEU A 1 174 ? -15.266 -1.066 19.904 1.00 93.56 174 LEU A N 1
ATOM 1359 C CA . LEU A 1 174 ? -15.410 0.384 19.788 1.00 93.56 174 LEU A CA 1
ATOM 1360 C C . LEU A 1 174 ? -16.677 0.867 20.497 1.00 93.56 174 LEU A C 1
ATOM 1362 O O . LEU A 1 174 ? -17.696 0.180 20.536 1.00 93.56 174 LEU A O 1
ATOM 1366 N N . ASP A 1 175 ? -16.616 2.090 21.007 1.00 94.31 175 ASP A N 1
ATOM 1367 C CA . ASP A 1 175 ? -17.741 2.812 21.591 1.00 94.31 175 ASP A CA 1
ATOM 1368 C C . ASP A 1 175 ? -17.687 4.311 21.247 1.00 94.31 175 ASP A C 1
ATOM 1370 O O . ASP A 1 175 ? -16.762 4.793 20.591 1.00 94.31 175 ASP A O 1
ATOM 1374 N N . GLU A 1 176 ? -18.681 5.071 21.709 1.00 93.75 176 GLU A N 1
ATOM 1375 C CA . GLU A 1 176 ? -18.805 6.515 21.450 1.00 93.75 176 GLU A CA 1
ATOM 1376 C C . GLU A 1 176 ? -17.653 7.368 22.013 1.00 93.75 176 GLU A C 1
ATOM 1378 O O . GLU A 1 176 ? -17.478 8.527 21.627 1.00 93.75 176 GLU A O 1
ATOM 1383 N N . SER A 1 177 ? -16.865 6.814 22.936 1.00 93.56 177 SER A N 1
ATOM 1384 C CA . SER A 1 177 ? -15.700 7.470 23.533 1.00 93.56 177 SER A CA 1
ATOM 1385 C C . SER A 1 177 ? -14.377 7.071 22.878 1.00 93.56 177 SER A C 1
ATOM 1387 O O . SER A 1 177 ? -13.351 7.700 23.141 1.00 93.56 177 SER A O 1
ATOM 1389 N N . SER A 1 178 ? -14.398 6.051 22.020 1.00 93.69 178 SER A N 1
ATOM 1390 C CA . SER A 1 178 ? -13.213 5.525 21.354 1.00 93.69 178 SER A CA 1
ATOM 1391 C C . SER A 1 178 ? -12.618 6.563 20.408 1.00 93.69 178 SER A C 1
ATOM 1393 O O . SER A 1 178 ? -13.336 7.213 19.648 1.00 93.69 178 SER A O 1
ATOM 1395 N N . THR A 1 179 ? -11.300 6.709 20.452 1.00 92.12 179 THR A N 1
ATOM 1396 C CA . THR A 1 179 ? -10.494 7.580 19.591 1.00 92.12 179 THR A CA 1
ATOM 1397 C C . THR A 1 179 ? -9.272 6.807 19.104 1.00 92.12 179 THR A C 1
ATOM 1399 O O . THR A 1 179 ? -9.029 5.677 19.537 1.00 92.12 179 THR A O 1
ATOM 1402 N N . GLN A 1 180 ? -8.472 7.421 18.229 1.00 87.12 180 GLN A N 1
ATOM 1403 C CA . GLN A 1 180 ? -7.202 6.839 17.791 1.00 87.12 180 GLN A CA 1
ATOM 1404 C C . GLN A 1 180 ? -6.242 6.581 18.967 1.00 87.12 180 GLN A C 1
ATOM 1406 O O . GLN A 1 180 ? -5.478 5.623 18.937 1.00 87.12 180 GLN A O 1
ATOM 1411 N N . GLU A 1 181 ? -6.288 7.409 20.011 1.00 86.88 181 GLU A N 1
ATOM 1412 C CA . GLU A 1 181 ? -5.415 7.302 21.182 1.00 86.88 181 GLU A CA 1
ATOM 1413 C C . GLU A 1 181 ? -5.912 6.283 22.215 1.00 86.88 181 GLU A C 1
ATOM 1415 O O . GLU A 1 181 ? -5.110 5.744 22.977 1.00 86.88 181 GLU A O 1
ATOM 1420 N N . THR A 1 182 ? -7.224 6.037 22.283 1.00 89.75 182 THR A N 1
ATOM 1421 C CA . THR A 1 182 ? -7.821 5.161 23.306 1.00 89.75 182 THR A CA 1
ATOM 1422 C C . THR A 1 182 ? -8.092 3.745 22.811 1.00 89.75 182 THR A C 1
ATOM 1424 O O . THR A 1 182 ? -8.187 2.834 23.634 1.00 89.75 182 THR A O 1
ATOM 1427 N N . ASN A 1 183 ? -8.185 3.530 21.494 1.00 88.62 183 ASN A N 1
ATOM 1428 C CA . ASN A 1 183 ? -8.399 2.212 20.903 1.00 88.62 183 ASN A CA 1
ATOM 1429 C C . ASN A 1 183 ? -7.519 2.008 19.657 1.00 88.62 183 ASN A C 1
ATOM 1431 O O . ASN A 1 183 ? -7.697 2.658 18.627 1.00 88.62 183 ASN A O 1
ATOM 1435 N N . SER A 1 184 ? -6.609 1.033 19.724 1.00 87.94 184 SER A N 1
ATOM 1436 C CA . SER A 1 184 ? -5.643 0.744 18.656 1.00 87.94 184 SER A CA 1
ATOM 1437 C C . SER A 1 184 ? -6.265 0.211 17.353 1.00 87.94 184 SER A C 1
ATOM 1439 O O . SER A 1 184 ? -5.608 0.209 16.316 1.00 87.94 184 SER A O 1
ATOM 1441 N N . TYR A 1 185 ? -7.533 -0.214 17.371 1.00 88.44 185 TYR A N 1
ATOM 1442 C CA . TYR A 1 185 ? -8.279 -0.659 16.189 1.00 88.44 185 TYR A CA 1
ATOM 1443 C C . TYR A 1 185 ? -9.107 0.448 15.532 1.00 88.44 185 TYR A C 1
ATOM 1445 O O . TYR A 1 185 ? -9.626 0.240 14.433 1.00 88.44 185 TYR A O 1
ATOM 1453 N N . PHE A 1 186 ? -9.224 1.619 16.169 1.00 90.31 186 PHE A N 1
ATOM 1454 C CA . PHE A 1 186 ? -10.095 2.714 15.738 1.00 90.31 186 PHE A CA 1
ATOM 1455 C C . PHE A 1 186 ? -9.891 3.078 14.261 1.00 90.31 186 PHE A C 1
ATOM 1457 O O . PHE A 1 186 ? -10.812 2.977 13.449 1.00 90.31 186 PHE A O 1
ATOM 1464 N N . SER A 1 187 ? -8.659 3.425 13.884 1.00 87.88 187 SER A N 1
ATOM 1465 C CA . SER A 1 187 ? -8.345 3.879 12.526 1.00 87.88 187 SER A CA 1
ATOM 1466 C C . SER A 1 187 ? -8.582 2.799 11.466 1.00 87.88 187 SER A C 1
ATOM 1468 O O . SER A 1 187 ? -9.083 3.092 10.380 1.00 87.88 187 SER A O 1
ATOM 1470 N N . VAL A 1 188 ? -8.257 1.539 11.780 1.00 86.94 188 VAL A N 1
ATOM 1471 C CA . VAL A 1 188 ? -8.426 0.406 10.856 1.00 86.94 188 VAL A CA 1
ATOM 1472 C C . VAL A 1 188 ? -9.902 0.064 10.664 1.00 86.94 188 VAL A C 1
ATOM 1474 O O . VAL A 1 188 ? -10.325 -0.145 9.531 1.00 86.94 188 VAL A O 1
ATOM 1477 N N . ALA A 1 189 ? -10.708 0.072 11.728 1.00 89.62 189 ALA A N 1
ATOM 1478 C CA . ALA A 1 189 ? -12.140 -0.223 11.655 1.00 89.62 189 ALA A CA 1
ATOM 1479 C C . ALA A 1 189 ? -12.914 0.812 10.825 1.00 89.62 189 ALA A C 1
ATOM 1481 O O . ALA A 1 189 ? -13.753 0.452 9.991 1.00 89.62 189 ALA A O 1
ATOM 1482 N N . HIS A 1 190 ? -12.599 2.097 11.013 1.00 89.69 190 HIS A N 1
ATOM 1483 C CA . HIS A 1 190 ? -13.157 3.189 10.214 1.00 89.69 190 HIS A CA 1
ATOM 1484 C C . HIS A 1 190 ? -12.726 3.084 8.746 1.00 89.69 190 HIS A C 1
ATOM 1486 O O . HIS A 1 190 ? -13.560 3.171 7.844 1.00 89.69 190 HIS A O 1
ATOM 1492 N N . ALA A 1 191 ? -11.442 2.827 8.480 1.00 85.50 191 ALA A N 1
ATOM 1493 C CA . ALA A 1 191 ? -10.944 2.663 7.114 1.00 85.50 191 ALA A CA 1
ATOM 1494 C C . ALA A 1 191 ? -11.568 1.450 6.396 1.00 85.50 191 ALA A C 1
ATOM 1496 O O . ALA A 1 191 ? -11.968 1.567 5.236 1.00 85.50 191 ALA A O 1
ATOM 1497 N N . LEU A 1 192 ? -11.694 0.308 7.083 1.00 86.31 192 LEU A N 1
ATOM 1498 C CA . LEU A 1 192 ? -12.328 -0.902 6.551 1.00 86.31 192 LEU A CA 1
ATOM 1499 C C . LEU A 1 192 ? -13.815 -0.689 6.287 1.00 86.31 192 LEU A C 1
ATOM 1501 O O . LEU A 1 192 ? -14.291 -1.052 5.217 1.00 86.31 192 LEU A O 1
ATOM 1505 N N . SER A 1 193 ? -14.547 -0.048 7.200 1.00 87.75 193 SER A N 1
ATOM 1506 C CA . SER A 1 193 ? -15.972 0.233 6.983 1.00 87.75 193 SER A CA 1
ATOM 1507 C C . SER A 1 193 ? -16.185 1.088 5.740 1.00 87.75 193 SER A C 1
ATOM 1509 O O . SER A 1 193 ? -17.054 0.786 4.930 1.00 87.75 193 SER A O 1
ATOM 1511 N N . ARG A 1 194 ? -15.329 2.084 5.501 1.00 83.25 194 ARG A N 1
ATOM 1512 C CA . ARG A 1 194 ? -15.385 2.882 4.269 1.00 83.25 194 ARG A CA 1
ATOM 1513 C C . ARG A 1 194 ? -15.059 2.068 3.022 1.00 83.25 194 ARG A C 1
ATOM 1515 O O . ARG A 1 194 ? -15.736 2.214 2.007 1.00 83.25 194 ARG A O 1
ATOM 1522 N N .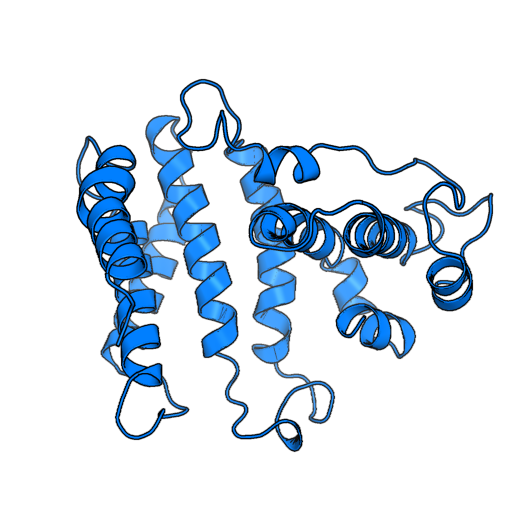 LEU A 1 195 ? -14.062 1.184 3.082 1.00 79.50 195 LEU A N 1
ATOM 1523 C CA . LEU A 1 195 ? -13.765 0.270 1.977 1.00 79.50 195 LEU A CA 1
ATOM 1524 C C . LEU A 1 195 ? -14.958 -0.654 1.672 1.00 79.50 195 LEU A C 1
ATOM 1526 O O . LEU A 1 195 ? -15.300 -0.845 0.509 1.00 79.50 195 LEU A O 1
ATOM 1530 N N . LEU A 1 196 ? -15.591 -1.212 2.700 1.00 80.19 196 LEU A N 1
ATOM 1531 C CA . LEU A 1 196 ? -16.659 -2.200 2.555 1.00 80.19 196 LEU A CA 1
ATOM 1532 C C . LEU A 1 196 ? -18.009 -1.570 2.180 1.00 80.19 196 LEU A C 1
ATOM 1534 O O . LEU A 1 196 ? -18.779 -2.181 1.438 1.00 80.19 196 LEU A O 1
ATOM 1538 N N . LEU A 1 197 ? -18.297 -0.365 2.679 1.00 75.94 197 LEU A N 1
ATOM 1539 C CA . LEU A 1 197 ? -19.601 0.294 2.548 1.00 75.94 197 LEU A CA 1
ATOM 1540 C C . LEU A 1 197 ? -19.633 1.374 1.456 1.00 75.94 197 LEU A C 1
ATOM 1542 O O . LEU A 1 197 ? -20.655 1.528 0.790 1.00 75.94 197 LEU A O 1
ATOM 1546 N N . GLU A 1 198 ? -18.543 2.126 1.264 1.00 71.06 198 GLU A N 1
ATOM 1547 C CA . GLU A 1 198 ? -18.525 3.326 0.410 1.00 71.06 198 GLU A CA 1
ATOM 1548 C C . GLU A 1 198 ? -17.713 3.156 -0.881 1.00 71.06 198 GLU A C 1
ATOM 1550 O O . GLU A 1 198 ? -17.926 3.901 -1.844 1.00 71.06 198 GLU A O 1
ATOM 1555 N N . ALA A 1 199 ? -16.758 2.219 -0.930 1.00 67.62 199 ALA A N 1
ATOM 1556 C CA . ALA A 1 199 ? -15.886 2.098 -2.092 1.00 67.62 199 ALA A CA 1
ATOM 1557 C C . ALA A 1 199 ? -16.637 1.508 -3.304 1.00 67.62 199 ALA A C 1
ATOM 1559 O O . ALA A 1 199 ? -17.326 0.488 -3.186 1.00 67.62 199 ALA A O 1
ATOM 1560 N N . PRO A 1 200 ? -16.475 2.086 -4.510 1.00 64.88 200 PRO A N 1
ATOM 1561 C CA . PRO A 1 200 ? -17.029 1.498 -5.719 1.00 64.88 200 PRO A CA 1
ATOM 1562 C C . PRO A 1 200 ? -16.414 0.116 -5.963 1.00 64.88 200 PRO A C 1
ATOM 1564 O O . PRO A 1 200 ? -15.196 -0.058 -5.887 1.00 64.88 200 PRO A O 1
ATOM 1567 N N . LYS A 1 201 ? -17.241 -0.872 -6.318 1.00 64.62 201 LYS A N 1
ATOM 1568 C CA . LYS A 1 201 ? -16.748 -2.194 -6.727 1.00 64.62 201 LYS A CA 1
ATOM 1569 C C . LYS A 1 201 ? -15.983 -2.073 -8.052 1.00 64.62 201 LYS A C 1
ATOM 1571 O O . LYS A 1 201 ? -16.481 -1.464 -8.996 1.00 64.62 201 LYS A O 1
ATOM 1576 N N . GLY A 1 202 ? -14.798 -2.681 -8.137 1.00 63.31 202 GLY A N 1
ATOM 1577 C CA . GLY A 1 202 ? -13.949 -2.669 -9.338 1.00 63.31 202 GLY A CA 1
ATOM 1578 C C . GLY A 1 202 ? -12.648 -1.872 -9.157 1.00 63.31 202 GLY A C 1
ATOM 1579 O O . GLY A 1 202 ? -12.244 -1.634 -8.025 1.00 63.31 202 GLY A O 1
ATOM 1580 N N . PRO A 1 203 ? -11.971 -1.445 -10.242 1.00 53.81 203 PRO A N 1
ATOM 1581 C CA . PRO A 1 203 ? -10.635 -0.826 -10.187 1.00 53.81 203 PRO A CA 1
ATOM 1582 C C . PRO A 1 203 ? -10.528 0.413 -9.283 1.00 53.81 203 PRO A C 1
ATOM 1584 O O . PRO A 1 203 ? -9.459 0.704 -8.755 1.00 53.81 203 PRO A O 1
ATOM 1587 N N . ALA A 1 204 ? -11.641 1.114 -9.056 1.00 56.34 204 ALA A N 1
ATOM 1588 C CA . ALA A 1 204 ? -11.716 2.279 -8.178 1.00 56.34 204 ALA A CA 1
ATOM 1589 C C . ALA A 1 204 ? -11.562 1.948 -6.676 1.00 56.34 204 ALA A C 1
ATOM 1591 O O . ALA A 1 204 ? -11.331 2.859 -5.882 1.00 56.34 204 ALA A O 1
ATOM 1592 N N . SER A 1 205 ? -11.631 0.672 -6.269 1.00 61.56 205 SER A N 1
ATOM 1593 C CA . SER A 1 205 ? -11.400 0.256 -4.878 1.00 61.56 205 SER A CA 1
ATOM 1594 C C . SER A 1 205 ? -9.923 0.295 -4.470 1.00 61.56 205 SER A C 1
ATOM 1596 O O . SER A 1 205 ? -9.620 0.282 -3.277 1.00 61.56 205 SER A O 1
ATOM 1598 N N . GLN A 1 206 ? -8.992 0.401 -5.428 1.00 63.62 206 GLN A N 1
ATOM 1599 C CA . GLN A 1 206 ? -7.549 0.412 -5.156 1.00 63.62 206 GLN A CA 1
ATOM 1600 C C . GLN A 1 206 ? -7.143 1.530 -4.185 1.00 63.62 206 GLN A C 1
ATOM 1602 O O . GLN A 1 206 ? -6.335 1.302 -3.287 1.00 63.62 206 GLN A O 1
ATOM 1607 N N . GLY A 1 207 ? -7.739 2.718 -4.308 1.00 62.12 207 GLY A N 1
ATOM 1608 C CA . GLY A 1 207 ? -7.477 3.840 -3.402 1.00 62.12 207 GLY A CA 1
ATOM 1609 C C . GLY A 1 207 ? -7.939 3.579 -1.970 1.00 62.12 207 GLY A C 1
ATOM 1610 O O . GLY A 1 207 ? -7.229 3.903 -1.020 1.00 62.12 207 GLY A O 1
ATOM 1611 N N . ALA A 1 208 ? -9.090 2.924 -1.811 1.00 63.38 208 ALA A N 1
ATOM 1612 C CA . ALA A 1 208 ? -9.620 2.535 -0.510 1.00 63.38 208 ALA A CA 1
ATOM 1613 C C . ALA A 1 208 ? -8.802 1.395 0.129 1.00 63.38 208 ALA A C 1
ATOM 1615 O O . ALA A 1 208 ? -8.554 1.419 1.330 1.00 63.38 208 ALA A O 1
ATOM 1616 N N . VAL A 1 209 ? -8.273 0.455 -0.663 1.00 71.06 209 VAL A N 1
ATOM 1617 C CA . VAL A 1 209 ? -7.331 -0.571 -0.171 1.00 71.06 209 VAL A CA 1
ATOM 1618 C C . VAL A 1 209 ? -6.020 0.062 0.310 1.00 71.06 209 VAL A C 1
ATOM 1620 O O . VAL A 1 209 ? -5.484 -0.320 1.353 1.00 71.06 209 VAL A O 1
ATOM 1623 N N . ILE A 1 210 ? -5.503 1.063 -0.412 1.00 67.31 210 ILE A N 1
ATOM 1624 C CA . ILE A 1 210 ? -4.313 1.811 0.022 1.00 67.31 210 ILE A CA 1
ATOM 1625 C C . ILE A 1 210 ? -4.604 2.595 1.311 1.00 67.31 210 ILE A C 1
ATOM 1627 O O . ILE A 1 210 ? -3.734 2.644 2.178 1.00 67.31 210 ILE A O 1
ATOM 1631 N N . LEU A 1 211 ? -5.811 3.152 1.470 1.00 69.44 211 LEU A N 1
ATOM 1632 C CA . LEU A 1 211 ? -6.237 3.804 2.712 1.00 69.44 211 LEU A CA 1
ATOM 1633 C C . LEU A 1 211 ? -6.263 2.821 3.890 1.00 69.44 211 LEU A C 1
ATOM 1635 O O . LEU A 1 211 ? -5.743 3.137 4.950 1.00 69.44 211 LEU A O 1
ATOM 1639 N N . VAL A 1 212 ? -6.812 1.620 3.721 1.00 71.19 212 VAL A N 1
ATOM 1640 C CA . VAL A 1 212 ? -6.776 0.596 4.779 1.00 71.19 212 VAL A CA 1
ATOM 1641 C C . VAL A 1 212 ? -5.330 0.241 5.135 1.00 71.19 212 VAL A C 1
ATOM 1643 O O . VAL A 1 212 ? -4.950 0.254 6.305 1.00 71.19 212 VAL A O 1
ATOM 1646 N N . SER A 1 213 ? -4.486 0.051 4.118 1.00 69.69 213 SER A N 1
ATOM 1647 C CA . SER A 1 213 ? -3.059 -0.249 4.297 1.00 69.69 213 SER A CA 1
ATOM 1648 C C . SER A 1 213 ? -2.286 0.870 5.011 1.00 69.69 213 SER A C 1
ATOM 1650 O O . SER A 1 213 ? -1.255 0.596 5.616 1.00 69.69 213 SER A O 1
ATOM 1652 N N . ARG A 1 214 ? -2.752 2.128 4.947 1.00 70.81 214 ARG A N 1
ATOM 1653 C CA . ARG A 1 214 ? -2.172 3.255 5.701 1.00 70.81 214 ARG A CA 1
ATOM 1654 C C . ARG A 1 214 ? -2.336 3.074 7.203 1.00 70.81 214 ARG A C 1
ATOM 1656 O O . ARG A 1 214 ? -1.458 3.489 7.945 1.00 70.81 214 ARG A O 1
ATOM 1663 N N . HIS A 1 215 ? -3.477 2.542 7.628 1.00 72.06 215 HIS A N 1
ATOM 1664 C CA . HIS A 1 215 ? -3.834 2.430 9.041 1.00 72.06 215 HIS A CA 1
ATOM 1665 C C . HIS A 1 215 ? -3.432 1.082 9.645 1.00 72.06 215 HIS A C 1
ATOM 1667 O O . HIS A 1 215 ? -3.408 0.942 10.860 1.00 72.06 215 HIS A O 1
ATOM 1673 N N . MET A 1 216 ? -3.059 0.113 8.809 1.00 70.12 216 MET A N 1
ATOM 1674 C CA . MET A 1 216 ? -2.377 -1.116 9.216 1.00 70.12 216 MET A CA 1
ATOM 1675 C C . MET A 1 216 ? -0.864 -0.869 9.347 1.00 70.12 216 MET A C 1
ATOM 1677 O O . MET A 1 216 ? -0.061 -1.525 8.687 1.00 70.12 216 MET A O 1
ATOM 1681 N N . ASP A 1 217 ? -0.472 0.142 10.121 1.00 63.94 217 ASP A N 1
ATOM 1682 C CA . ASP A 1 217 ? 0.929 0.536 10.282 1.00 63.94 217 ASP A CA 1
ATOM 1683 C C . ASP A 1 217 ? 1.658 -0.288 11.363 1.00 63.94 217 ASP A C 1
ATOM 1685 O O . ASP A 1 217 ? 1.203 -1.359 11.770 1.00 63.94 217 ASP A O 1
ATOM 1689 N N . ASN A 1 218 ? 2.836 0.169 11.802 1.00 58.97 218 ASN A N 1
ATOM 1690 C CA . ASN A 1 218 ? 3.640 -0.552 12.790 1.00 58.97 218 ASN A CA 1
ATOM 1691 C C . ASN A 1 218 ? 2.894 -0.790 14.111 1.00 58.97 218 ASN A C 1
ATOM 1693 O O . ASN A 1 218 ? 3.157 -1.808 14.745 1.00 58.97 218 ASN A O 1
ATOM 1697 N N . GLU A 1 219 ? 1.983 0.095 14.530 1.00 66.38 219 GLU A N 1
ATOM 1698 C CA . GLU A 1 219 ? 1.224 -0.117 15.768 1.00 66.38 219 GLU A CA 1
ATOM 1699 C C . GLU A 1 219 ? 0.246 -1.280 15.602 1.00 66.38 219 GLU A C 1
ATOM 1701 O O . GLU A 1 219 ? 0.212 -2.184 16.436 1.00 66.38 219 GLU A O 1
ATOM 1706 N N . PHE A 1 220 ? -0.452 -1.344 14.465 1.00 67.06 220 PHE A N 1
ATOM 1707 C CA . PHE A 1 220 ? -1.305 -2.483 14.123 1.00 67.06 220 PHE A CA 1
ATOM 1708 C C . PHE A 1 220 ? -0.502 -3.784 13.942 1.00 67.06 220 PHE A C 1
ATOM 1710 O O . PHE A 1 220 ? -0.914 -4.855 14.391 1.00 67.06 220 PHE A O 1
ATOM 1717 N N . GLY A 1 221 ? 0.678 -3.697 13.319 1.00 64.38 221 GLY A N 1
ATOM 1718 C CA . GLY A 1 221 ? 1.584 -4.829 13.114 1.00 64.38 221 GLY A CA 1
ATOM 1719 C C . GLY A 1 221 ? 2.156 -5.421 14.408 1.00 64.38 221 GLY A C 1
ATOM 1720 O O . GLY A 1 221 ? 2.520 -6.595 14.425 1.00 64.38 221 GLY A O 1
ATOM 1721 N N . VAL A 1 222 ? 2.216 -4.642 15.494 1.00 68.19 222 VAL A N 1
ATOM 1722 C CA . VAL A 1 222 ? 2.608 -5.126 16.830 1.00 68.19 222 VAL A CA 1
ATOM 1723 C C . VAL A 1 222 ? 1.467 -5.873 17.520 1.00 68.19 222 VAL A C 1
ATOM 1725 O O . VAL A 1 222 ? 1.741 -6.766 18.320 1.00 68.19 222 VAL A O 1
ATOM 1728 N N . LEU A 1 223 ? 0.209 -5.551 17.197 1.00 72.38 223 LEU A N 1
ATOM 1729 C CA . LEU A 1 223 ? -0.948 -6.223 17.786 1.00 72.38 223 LEU A CA 1
ATOM 1730 C C . LEU A 1 223 ? -1.021 -7.672 17.315 1.00 72.38 223 LEU A C 1
ATOM 1732 O O . LEU A 1 223 ? -0.963 -8.554 18.164 1.00 72.38 223 LEU A O 1
ATOM 1736 N N . LEU A 1 224 ? -1.137 -7.897 15.991 1.00 72.25 224 LEU A N 1
ATOM 1737 C CA . L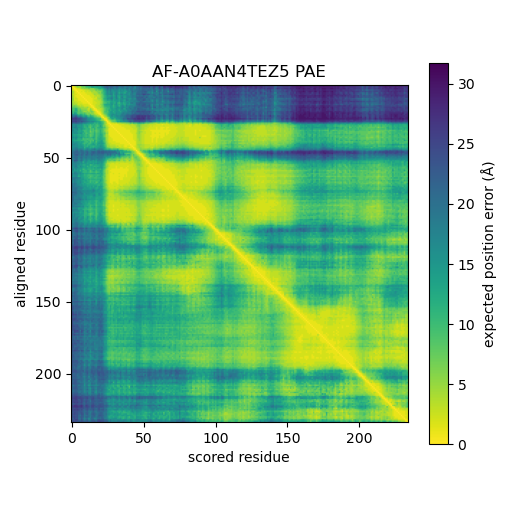EU A 1 224 ? -1.281 -9.203 15.304 1.00 72.25 224 LEU A CA 1
ATOM 1738 C C . LEU A 1 224 ? -1.929 -10.324 16.150 1.00 72.25 224 LEU A C 1
ATOM 1740 O O . LEU A 1 224 ? -1.558 -11.498 16.067 1.00 72.25 224 LEU A O 1
ATOM 1744 N N . ASP A 1 225 ? -2.915 -9.948 16.961 1.00 77.56 225 ASP A N 1
ATOM 1745 C CA . ASP A 1 225 ? -3.684 -10.831 17.813 1.00 77.56 225 ASP A CA 1
ATOM 1746 C C . ASP A 1 225 ? -4.837 -11.430 16.997 1.00 77.56 225 ASP A C 1
ATOM 1748 O O . ASP A 1 225 ? -4.928 -11.265 15.779 1.00 77.56 225 ASP A O 1
ATOM 1752 N N . SER A 1 226 ? -5.742 -12.158 17.647 1.00 76.44 226 SER A N 1
ATOM 1753 C CA . SER A 1 226 ? -6.857 -12.786 16.929 1.00 76.44 226 SER A CA 1
ATOM 1754 C C . SER A 1 226 ? -7.766 -11.773 16.216 1.00 76.44 226 SER A C 1
ATOM 1756 O O . SER A 1 226 ? -8.286 -12.088 15.149 1.00 76.44 226 SER A O 1
ATOM 1758 N N . VAL A 1 227 ? -7.936 -10.564 16.762 1.00 79.62 227 VAL A N 1
ATOM 1759 C CA . VAL A 1 227 ? -8.761 -9.503 16.167 1.00 79.62 227 VAL A CA 1
ATOM 1760 C C . VAL A 1 227 ? -8.029 -8.875 14.988 1.00 79.62 227 VAL A C 1
A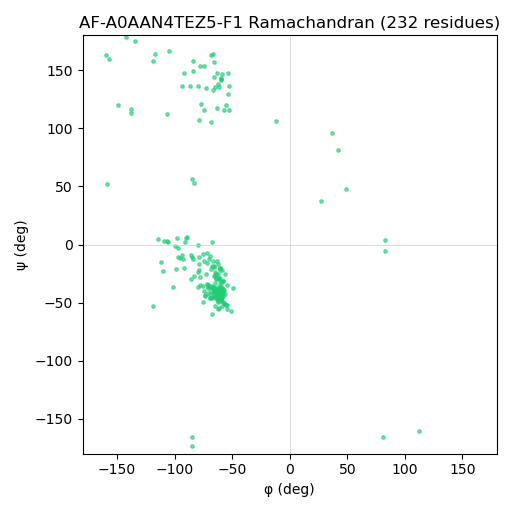TOM 1762 O O . VAL A 1 227 ? -8.585 -8.809 13.893 1.00 79.62 227 VAL A O 1
ATOM 1765 N N . ALA A 1 228 ? -6.764 -8.494 15.169 1.00 78.38 228 ALA A N 1
ATOM 1766 C CA . ALA A 1 228 ? -5.938 -7.943 14.100 1.00 78.38 228 ALA A CA 1
ATOM 1767 C C . ALA A 1 228 ? -5.822 -8.912 12.912 1.00 78.38 228 ALA A C 1
ATOM 1769 O O . ALA A 1 228 ? -5.941 -8.496 11.762 1.00 78.38 228 ALA A O 1
ATOM 1770 N N . LEU A 1 229 ? -5.658 -10.213 13.178 1.00 77.25 229 LEU A N 1
ATOM 1771 C CA . LEU A 1 229 ? -5.654 -11.242 12.140 1.00 77.25 229 LEU A CA 1
ATOM 1772 C C . LEU A 1 229 ? -6.981 -11.292 11.388 1.00 77.25 229 LEU A C 1
ATOM 1774 O O . LEU A 1 229 ? -6.966 -11.316 10.164 1.00 77.25 229 LEU A O 1
ATOM 1778 N N . LEU A 1 230 ? -8.117 -11.278 12.089 1.00 78.69 230 LEU A N 1
ATOM 1779 C CA . LEU A 1 230 ? -9.429 -11.275 11.439 1.00 78.69 230 LEU A CA 1
ATOM 1780 C C . LEU A 1 230 ? -9.598 -10.057 10.530 1.00 78.69 230 LEU A C 1
ATOM 1782 O O . LEU A 1 230 ? -10.004 -10.224 9.387 1.00 78.69 230 LEU A O 1
ATOM 1786 N N . LEU A 1 231 ? -9.199 -8.867 10.982 1.00 78.94 231 LEU A N 1
ATOM 1787 C CA . LEU A 1 231 ? -9.278 -7.631 10.194 1.00 78.94 231 LEU A CA 1
ATOM 1788 C C . LEU A 1 231 ? -8.452 -7.665 8.894 1.00 78.94 231 LEU A C 1
ATOM 1790 O O . LEU A 1 231 ? -8.749 -6.906 7.977 1.00 78.94 231 LEU A O 1
ATOM 1794 N N . LEU A 1 232 ? -7.442 -8.535 8.786 1.00 71.31 232 LEU A N 1
ATOM 1795 C CA . LEU A 1 232 ? -6.678 -8.735 7.547 1.00 71.31 232 LEU A CA 1
ATOM 1796 C C . LEU A 1 232 ? -7.397 -9.612 6.511 1.00 71.31 232 LEU A C 1
ATOM 1798 O O . LEU A 1 232 ? -6.992 -9.624 5.349 1.00 71.31 232 LEU A O 1
ATOM 1802 N N . PHE A 1 233 ? -8.416 -10.370 6.925 1.00 69.69 233 PHE A N 1
ATOM 1803 C CA . PHE A 1 233 ? -9.125 -11.347 6.090 1.00 69.69 233 PHE A CA 1
ATOM 1804 C C . PHE A 1 233 ? -10.598 -10.993 5.825 1.00 69.69 233 PHE A C 1
ATOM 1806 O O . PHE A 1 233 ? -11.300 -11.802 5.213 1.00 69.69 233 PHE A O 1
ATOM 1813 N N . VAL A 1 234 ? -11.059 -9.821 6.279 1.00 60.03 234 VAL A N 1
ATOM 1814 C CA . VAL A 1 234 ? -12.386 -9.248 5.973 1.00 60.03 234 VAL A CA 1
ATOM 1815 C C . VAL A 1 234 ? -12.346 -8.520 4.633 1.00 60.03 234 VAL A C 1
ATOM 1817 O O . VAL A 1 234 ? -13.278 -8.742 3.829 1.00 60.03 234 VAL A O 1
#

Foldseek 3Di:
DDDPVVVVVVVCCVPPVQVLLPVDDRLLLLVLLVQLVVQLVVLVVDPDNDLDRDPSNVVSLVRNVVSLVVQVVDDDDLSCLQSNLSSLVSVLVVLVSNQSAPDPCRAPPNDDDDPSNCVNLASLQVSVVSCVVSVCLDPPHPCVPPPLQVLLPDDFDQFACPLFDPVLCVLQVHGRGDGVVRGLCRQLRNLVSCLVPPQDPDPSSVNSVSSNSNSSHPSLVVCPPPSSVVSVVD

Sequence (234 aa):
MLDPQDRELFNQFRHRTLFSLGDSGMCPFLTHGTLAMTAVHDRYLGVVPTQRPSLRESYHLSQCRMLYNEWLGQAIKEEHKDPLWATAGALGILTFPSINAGSPKQAWPLVASDASNLAWIHLGARKMDLCNLVNPMRPGGVLCHDRTFAYLHYPLPQKGTDGVSVELVQLCALDESSTQETNSYFSVAHALSRLLLEAPKGPASQGAVILVSRHMDNEFGVLLDSVALLLLFV

Secondary structure (DSSP, 8-state):
---HHHHHHHHHIIIIIHHHT-SSS--HHHHHHHHHHHHHHHHHHSSS--SSPPHHHHHHHHHHHHHHHHHHTS---GGGHHHHHHHHHHHHHHHGGG---SSGGGSTTSS---TTTTHHHHHHHHHHHHHHHH-TTSTTSTTTT-GGGGGGGSPPPSSSSTT--HHHHHHTT--TT--TTT-TTHHHHHHHHHHHHTSPSSGGGHHHHHHHHHHSSHHHHHH-SHHHHHHT--